Protein AF-A0A7Y5XWH4-F1 (afdb_monomer)

Foldseek 3Di:
DFAALAAQPLLVQLCCCPVVVDALPCVPPVPVLCVLLVAQEYEHADDDDPVCPQVNRLVSSVSSLVSVVRNCVSCVQAEDEPFFLVRCVCSVVVRHRYYAYEYAAPSSCQQHLCVVVVVNVSRHAEYENHAQADGQAAGFLLDAEAGDPSVLVNLVVCLVSLHEYACQRHHPHNLVVCLVRRPAHYEHSEAFECVLPNFSRHDYLVSLLSCLVSVYAYAYEQFCLRQPLVARELLSSVVRQVVSCVSRNLLRYEHHHHQCQVVCVSPPDDDDPSPRDDPPRDPNDHHVLRRGSSSNVVNVVSCVVVPDDPVSCCSHRHVSVSVSCSVRRHHD

Nearest PDB structures (foldseek):
  3neh-assembly2_B  TM=8.987E-01  e=2.480E-26  Listeria monocytogenes serotype 4b str. F2365
  3lu2-assembly1_A  TM=8.973E-01  e=3.741E-26  Listeria monocytogenes
  3ly0-assembly1_A  TM=8.629E-01  e=2.284E-24  Cereibacter sphaeroides 2.4.1
  1itq-assembly1_B  TM=8.638E-01  e=7.935E-25  Homo sapiens
  2i5g-assembly1_B  TM=8.597E-01  e=4.062E-23  Pseudomonas aeruginosa

Radius of gyration: 18.08 Å; Cα contacts (8 Å, |Δi|>4): 704; chains: 1; bounding box: 44×46×48 Å

Sequence (332 aa):
MIADAHVDILLELAHREHRLGERDVFARTWLPLLDAGEVALQVCPVFVDLELQPEGSLRESLRQVTALQHALRESPERLVAIHSRGDLDAVESGERIGLLLALEGVEPFGYEVATADLFWELGLRMAGLTWNRRNPFADGAAEGGGLSRLGRSLLGRFAELGVILDLAHASEQLFRECLETYEGRLLVTHAGCRAVNDTPRNLSDDQLRALAARDGIFGLMIHPLAIDPGAPTIERVVDHLEHAASVIGPDRICLGGDWIKRLHELMPAPAPPDGLMPPGLAEGTTIEGLSGPEEYPALVEALQARGWDADRQHALLSGNLLRFLREALPEG

Secondary structure (DSSP, 8-state):
-EEES---HHHHHHHHHHHS---SHHHHTHHHHHHHTTEEEEEEEE---GGGTTTTHHHHHHHHHHHHHHHHHH-TTTEEE--SGGGGHHHHTTSSEEEEEEEES-GGGTT-TTHHHHHHHTTEEEEES-SSS--SSB-BTTS---B-HHHHHHHHHHHHHTPEEE-TTB-HHHHHHHHHH--S-EEEEEE-BTTTS--TTSBPHHHHHHHHHTT--EEEE-SHHHH-SSS--HHHHHHHHHHHHHHH-GGGEEEE----HHHHHHS-----TTS-SPTT--TT--BTTBSSGGGHHHHHHHHHHTT--HHHHHIIIIIHHHHHHHHHSPP-

Structure (mmCIF, N/CA/C/O backbone):
data_AF-A0A7Y5XWH4-F1
#
_entry.id   AF-A0A7Y5XWH4-F1
#
loop_
_atom_site.group_PDB
_atom_site.id
_atom_site.type_symbol
_atom_site.label_atom_id
_atom_site.label_alt_id
_atom_site.label_comp_id
_atom_site.label_asym_id
_atom_site.label_entity_id
_atom_site.label_seq_id
_atom_site.pdbx_PDB_ins_code
_atom_site.Cartn_x
_atom_site.Cartn_y
_atom_site.Cartn_z
_atom_site.occupancy
_atom_site.B_iso_or_equiv
_atom_site.auth_seq_id
_atom_site.auth_comp_id
_atom_site.auth_asym_id
_atom_site.auth_atom_id
_atom_site.pdbx_PDB_model_num
ATOM 1 N N . MET A 1 1 ? -15.527 -0.669 -10.007 1.00 94.50 1 MET A N 1
ATOM 2 C CA . MET A 1 1 ? -14.948 -0.519 -8.649 1.00 94.50 1 MET A CA 1
ATOM 3 C C . MET A 1 1 ? -13.497 -0.977 -8.637 1.00 94.50 1 MET A C 1
ATOM 5 O O . MET A 1 1 ? -13.203 -2.033 -9.189 1.00 94.50 1 MET A O 1
ATOM 9 N N . ILE A 1 2 ? -12.632 -0.197 -7.995 1.00 98.38 2 ILE A N 1
ATOM 10 C CA . ILE A 1 2 ? -11.197 -0.445 -7.818 1.00 98.38 2 ILE A CA 1
ATOM 11 C C . ILE A 1 2 ? -10.873 -0.527 -6.319 1.00 98.38 2 ILE A C 1
ATOM 13 O O . ILE A 1 2 ? -11.421 0.239 -5.524 1.00 98.38 2 ILE A O 1
ATOM 17 N N . ALA A 1 3 ? -9.990 -1.442 -5.928 1.00 98.81 3 ALA A N 1
ATOM 18 C CA . ALA A 1 3 ? -9.362 -1.478 -4.614 1.00 98.81 3 ALA A CA 1
ATOM 19 C C . ALA A 1 3 ? -7.844 -1.339 -4.786 1.00 98.81 3 ALA A C 1
ATOM 21 O O . ALA A 1 3 ? -7.206 -2.190 -5.407 1.00 98.81 3 ALA A O 1
ATOM 22 N N . ASP A 1 4 ? -7.288 -0.265 -4.238 1.00 98.75 4 ASP A N 1
ATOM 23 C CA . ASP A 1 4 ? -5.887 0.114 -4.383 1.00 98.75 4 ASP A CA 1
ATOM 24 C C . ASP A 1 4 ? -5.134 -0.124 -3.064 1.00 98.75 4 ASP A C 1
ATOM 26 O O . ASP A 1 4 ? -5.529 0.359 -1.997 1.00 98.75 4 ASP A O 1
ATOM 30 N N . ALA A 1 5 ? -4.065 -0.915 -3.135 1.00 98.81 5 ALA A N 1
ATOM 31 C CA . ALA A 1 5 ? -3.278 -1.345 -1.990 1.00 98.81 5 ALA A CA 1
ATOM 32 C C . ALA A 1 5 ? -2.241 -0.317 -1.519 1.00 98.81 5 ALA A C 1
ATOM 34 O O . ALA A 1 5 ? -1.656 -0.546 -0.459 1.00 98.81 5 ALA A O 1
ATOM 35 N N . HIS A 1 6 ? -1.995 0.779 -2.250 1.00 98.75 6 HIS A N 1
ATOM 36 C CA . HIS A 1 6 ? -0.988 1.758 -1.838 1.00 98.75 6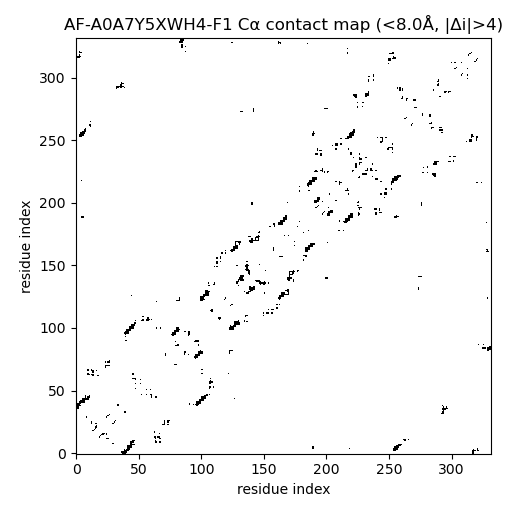 HIS A CA 1
ATOM 37 C C . HIS A 1 6 ? -1.089 3.103 -2.571 1.00 98.75 6 HIS A C 1
ATOM 39 O O . HIS A 1 6 ? -0.808 3.170 -3.766 1.00 98.75 6 HIS A O 1
ATOM 45 N N . VAL A 1 7 ? -1.403 4.186 -1.849 1.00 97.88 7 VAL A N 1
ATOM 46 C CA . VAL A 1 7 ? -1.231 5.573 -2.327 1.00 97.88 7 VAL A CA 1
ATOM 47 C C . VAL A 1 7 ? -0.959 6.510 -1.146 1.00 97.88 7 VAL A C 1
ATOM 49 O O . VAL A 1 7 ? -1.752 6.555 -0.204 1.00 97.88 7 VAL A O 1
ATOM 52 N N . ASP A 1 8 ? 0.079 7.341 -1.242 1.00 96.44 8 ASP A N 1
ATOM 53 C CA . ASP A 1 8 ? 0.512 8.330 -0.236 1.00 96.44 8 ASP A CA 1
ATOM 54 C C . ASP A 1 8 ? -0.418 9.553 -0.060 1.00 96.44 8 ASP A C 1
ATOM 56 O O . ASP A 1 8 ? 0.009 10.705 0.074 1.00 96.44 8 ASP A O 1
ATOM 60 N N . ILE A 1 9 ? -1.734 9.330 -0.019 1.00 97.25 9 ILE A N 1
ATOM 61 C CA . ILE A 1 9 ? -2.742 10.383 0.164 1.00 97.25 9 ILE A CA 1
ATOM 62 C C . ILE A 1 9 ? -2.462 11.187 1.439 1.00 97.25 9 ILE A C 1
ATOM 64 O O . ILE A 1 9 ? -2.563 12.415 1.438 1.00 97.25 9 ILE A O 1
ATOM 68 N N . LEU A 1 10 ? -2.105 10.513 2.537 1.00 98.00 10 LEU A N 1
ATOM 69 C CA . LEU A 1 10 ? -2.012 11.157 3.848 1.00 98.00 10 LEU A CA 1
ATOM 70 C C . LEU A 1 10 ? -0.896 12.194 3.916 1.00 98.00 10 LEU A C 1
ATOM 72 O O . LEU A 1 10 ? -1.071 13.210 4.593 1.00 98.00 10 LEU A O 1
ATOM 76 N N . LEU A 1 11 ? 0.203 11.979 3.192 1.00 96.38 11 LEU A N 1
ATOM 77 C CA . LEU A 1 11 ? 1.294 12.939 3.102 1.00 96.38 11 LEU A CA 1
ATOM 78 C C . LEU A 1 11 ? 0.823 14.244 2.438 1.00 96.38 11 LEU A C 1
ATOM 80 O O . LEU A 1 11 ? 1.073 15.328 2.973 1.00 96.38 11 LEU A O 1
ATOM 84 N N . GLU A 1 12 ? 0.062 14.152 1.335 1.00 96.31 12 GLU A N 1
ATOM 85 C CA . GLU A 1 12 ? -0.521 15.323 0.658 1.00 96.31 12 GLU A CA 1
ATOM 86 C C . GLU A 1 12 ? -1.483 16.062 1.597 1.00 96.31 12 GLU A C 1
ATOM 88 O O . GLU A 1 12 ? -1.382 17.283 1.761 1.00 96.31 12 GLU A O 1
ATOM 93 N N . LEU A 1 13 ? -2.409 15.332 2.233 1.00 97.56 13 LEU A N 1
ATOM 94 C CA . LEU A 1 13 ? -3.410 15.930 3.118 1.00 97.56 13 LEU A CA 1
ATOM 95 C C . LEU A 1 13 ? -2.751 16.637 4.306 1.00 97.56 13 LEU A C 1
ATOM 97 O O . LEU A 1 13 ? -3.032 17.809 4.560 1.00 97.56 13 LEU A O 1
ATOM 101 N N . ALA A 1 14 ? -1.834 15.961 5.003 1.00 97.50 14 ALA A N 1
ATOM 102 C CA . ALA A 1 14 ? -1.140 16.521 6.157 1.00 97.50 14 ALA A CA 1
ATOM 103 C C . ALA A 1 14 ? -0.346 17.777 5.786 1.00 97.50 14 ALA A C 1
ATOM 105 O O . ALA A 1 14 ? -0.348 18.755 6.543 1.00 97.50 14 ALA A O 1
ATOM 106 N N . HIS A 1 15 ? 0.294 17.791 4.613 1.00 96.31 15 HIS A N 1
ATOM 107 C CA . HIS A 1 15 ? 0.979 18.979 4.123 1.00 96.31 15 HIS A CA 1
ATOM 108 C C . HIS A 1 15 ? 0.003 20.137 3.892 1.00 96.31 15 HIS A C 1
ATOM 110 O O . HIS A 1 15 ? 0.197 21.229 4.432 1.00 96.31 15 HIS A O 1
ATOM 116 N N . ARG A 1 16 ? -1.067 19.913 3.125 1.00 97.31 16 ARG A N 1
ATOM 117 C CA . ARG A 1 16 ? -2.065 20.946 2.810 1.00 97.31 16 ARG A CA 1
ATOM 118 C C . ARG A 1 16 ? -2.728 21.510 4.064 1.00 97.31 16 ARG A C 1
ATOM 120 O O . ARG A 1 16 ? -2.810 22.727 4.228 1.00 97.31 16 ARG A O 1
ATOM 127 N N . GLU A 1 17 ? -3.132 20.653 4.992 1.00 97.00 17 GLU A N 1
ATOM 128 C CA . GLU A 1 17 ? -3.774 21.081 6.234 1.00 97.00 17 GLU A CA 1
ATOM 129 C C . GLU A 1 17 ? -2.805 21.826 7.158 1.00 97.00 17 GLU A C 1
ATOM 131 O O . GLU A 1 17 ? -3.098 22.928 7.626 1.00 97.00 17 GLU A O 1
ATOM 136 N N . HIS A 1 18 ? -1.631 21.254 7.440 1.00 93.12 18 HIS A N 1
ATOM 137 C CA . HIS A 1 18 ? -0.751 21.790 8.480 1.00 93.12 18 HIS A CA 1
ATOM 138 C C . HIS A 1 18 ? 0.241 22.840 7.996 1.00 93.12 18 HIS A C 1
ATOM 140 O O . HIS A 1 18 ? 0.667 23.675 8.798 1.00 93.12 18 HIS A O 1
ATOM 146 N N . ARG A 1 19 ? 0.657 22.798 6.728 1.00 92.69 19 ARG A N 1
ATOM 147 C CA . ARG A 1 19 ? 1.600 23.773 6.160 1.00 92.69 19 ARG A CA 1
ATOM 148 C C . ARG A 1 19 ? 0.886 24.885 5.411 1.00 92.69 19 ARG A C 1
ATOM 150 O O . ARG A 1 19 ? 1.305 26.032 5.540 1.00 92.69 19 ARG A O 1
ATOM 157 N N . LEU A 1 20 ? -0.176 24.562 4.672 1.00 96.06 20 LEU A N 1
ATOM 158 C CA . LEU A 1 20 ? -0.899 25.542 3.853 1.00 96.06 20 LEU A CA 1
ATOM 159 C C . LEU A 1 20 ? -2.167 26.079 4.533 1.00 96.06 20 LEU A C 1
ATOM 161 O O . LEU A 1 20 ? -2.690 27.112 4.118 1.00 96.06 20 LEU A O 1
ATOM 165 N N . GLY A 1 21 ? -2.631 25.440 5.613 1.00 96.19 21 GLY A N 1
ATOM 166 C CA . GLY A 1 21 ? -3.826 25.868 6.344 1.00 96.19 21 GLY A CA 1
ATOM 167 C C . GLY A 1 21 ? -5.124 25.630 5.570 1.00 96.19 21 GLY A C 1
ATOM 168 O O . GLY A 1 21 ? -6.128 26.297 5.839 1.00 96.19 21 GLY A O 1
ATOM 169 N N . GLU A 1 22 ? -5.096 24.721 4.592 1.00 97.19 22 GLU A N 1
ATOM 170 C CA . GLU A 1 22 ? -6.272 24.320 3.827 1.00 97.19 22 GLU A CA 1
ATOM 171 C C . GLU A 1 22 ? -7.259 23.543 4.716 1.00 97.19 22 GLU A C 1
ATOM 173 O O . GLU A 1 22 ? -6.921 23.052 5.794 1.00 97.19 22 GLU A O 1
ATOM 178 N N . ARG A 1 23 ? -8.519 23.483 4.282 1.00 94.94 23 ARG A N 1
ATOM 179 C CA . ARG A 1 23 ? -9.618 22.792 4.966 1.00 94.94 23 ARG A CA 1
ATOM 180 C C . ARG A 1 23 ? -10.453 22.041 3.949 1.00 94.94 23 ARG A C 1
ATOM 182 O O . ARG A 1 23 ? -10.483 22.453 2.781 1.00 94.94 23 ARG A O 1
ATOM 189 N N . ASP A 1 24 ? -11.157 21.018 4.423 1.00 95.88 24 ASP A N 1
ATOM 190 C CA . ASP A 1 24 ? -11.980 20.150 3.586 1.00 95.88 24 ASP A CA 1
ATOM 191 C C . ASP A 1 24 ? -11.120 19.527 2.476 1.00 95.88 24 ASP A C 1
ATOM 193 O O . ASP A 1 24 ? -11.500 19.492 1.301 1.00 95.88 24 ASP A O 1
ATOM 197 N N . VAL A 1 25 ? -9.876 19.178 2.832 1.00 96.94 25 VAL A N 1
ATOM 198 C CA . VAL A 1 25 ? -8.819 18.913 1.856 1.00 96.94 25 VAL A CA 1
ATOM 199 C C . VAL A 1 25 ? -9.162 17.659 1.081 1.00 96.94 25 VAL A C 1
ATOM 201 O O . VAL A 1 25 ? -9.121 17.696 -0.148 1.00 96.94 25 VAL A O 1
ATOM 204 N N . PHE A 1 26 ? -9.565 16.584 1.759 1.00 97.75 26 PHE A N 1
ATOM 205 C CA . PHE A 1 26 ? -9.882 15.326 1.092 1.00 97.75 26 PHE A CA 1
ATOM 206 C C . PHE A 1 26 ? -11.076 15.489 0.150 1.00 97.75 26 PHE A C 1
ATOM 208 O O . PHE A 1 26 ? -10.985 15.142 -1.029 1.00 97.75 26 PHE A O 1
ATOM 215 N N . ALA A 1 27 ? -12.163 16.091 0.642 1.00 97.38 27 ALA A N 1
ATOM 216 C CA . ALA A 1 27 ? -13.386 16.311 -0.128 1.00 97.38 27 ALA A CA 1
ATOM 217 C C . ALA A 1 27 ? -13.150 17.148 -1.401 1.00 97.38 27 ALA A C 1
ATOM 219 O O . ALA A 1 27 ? -13.817 16.949 -2.416 1.00 97.38 27 ALA A O 1
ATOM 220 N N . ARG A 1 28 ? -12.193 18.084 -1.366 1.00 96.12 28 ARG A N 1
ATOM 221 C CA . ARG A 1 28 ? -11.870 18.978 -2.490 1.00 96.12 28 ARG A CA 1
ATOM 222 C C . ARG A 1 28 ? -10.787 18.452 -3.427 1.00 96.12 28 ARG A C 1
ATOM 224 O O . ARG A 1 28 ? -10.671 18.973 -4.535 1.00 96.12 28 ARG A O 1
ATOM 231 N N . THR A 1 29 ? -9.968 17.502 -2.979 1.00 95.62 29 THR A N 1
ATOM 232 C CA . THR A 1 29 ? -8.810 17.005 -3.735 1.00 95.62 29 THR A CA 1
ATOM 233 C C . THR A 1 29 ? -9.002 15.564 -4.170 1.00 95.62 29 THR A C 1
ATOM 235 O O . THR A 1 29 ? -9.213 15.338 -5.353 1.00 95.62 29 THR A O 1
ATOM 238 N N . TRP A 1 30 ? -8.957 14.612 -3.242 1.00 97.56 30 TRP A N 1
ATOM 239 C CA . TRP A 1 30 ? -8.934 13.184 -3.546 1.00 97.56 30 TRP A CA 1
ATOM 240 C C . TRP A 1 30 ? -10.314 12.593 -3.811 1.00 97.56 30 TRP A C 1
ATOM 242 O O . TRP A 1 30 ? -10.434 11.783 -4.723 1.00 97.56 30 TRP A O 1
ATOM 252 N N . LEU A 1 31 ? -11.369 13.023 -3.109 1.00 98.19 31 LEU A N 1
ATOM 253 C CA . LEU A 1 31 ? -12.706 12.442 -3.302 1.00 98.19 31 LEU A CA 1
ATOM 254 C C . LEU A 1 31 ? -13.188 12.499 -4.772 1.00 98.19 31 LEU A C 1
ATOM 256 O O . LEU A 1 31 ? -13.600 11.458 -5.279 1.00 98.19 31 LEU A O 1
ATOM 260 N N . PRO A 1 32 ? -13.075 13.629 -5.505 1.00 98.19 32 PRO A N 1
ATOM 261 C CA . PRO A 1 32 ? -13.449 13.669 -6.920 1.00 98.19 32 PRO A CA 1
ATOM 262 C C . PRO A 1 32 ? -12.605 12.755 -7.821 1.00 98.19 32 PRO A C 1
ATOM 264 O O . PRO A 1 32 ? -13.111 12.275 -8.831 1.00 98.19 32 PRO A O 1
ATOM 267 N N . LEU A 1 33 ? -11.331 12.523 -7.479 1.00 98.06 33 LEU A N 1
ATOM 268 C CA . LEU A 1 33 ? -10.434 11.664 -8.262 1.00 98.06 33 LEU A CA 1
ATOM 269 C C . LEU A 1 33 ? -10.760 10.188 -8.041 1.00 98.06 33 LEU A C 1
ATOM 271 O O . LEU A 1 33 ? -10.843 9.427 -9.000 1.00 98.06 33 LEU A O 1
ATOM 275 N N . LEU A 1 34 ? -11.003 9.803 -6.784 1.00 98.38 34 LEU A N 1
ATOM 276 C CA . LEU A 1 34 ? -11.447 8.455 -6.438 1.00 98.38 34 LEU A CA 1
ATOM 277 C C . LEU A 1 34 ? -12.806 8.150 -7.084 1.00 98.38 34 LEU A C 1
ATOM 279 O O . LEU A 1 34 ? -12.974 7.070 -7.640 1.00 98.38 34 LEU A O 1
ATOM 283 N N . ASP A 1 35 ? -13.734 9.116 -7.095 1.00 98.06 35 ASP A N 1
ATOM 284 C CA . ASP A 1 35 ? -15.025 8.985 -7.784 1.00 98.06 35 ASP A CA 1
ATOM 285 C C . ASP A 1 35 ? -14.847 8.793 -9.301 1.00 98.06 35 ASP A C 1
ATOM 287 O O . ASP A 1 35 ? -15.465 7.903 -9.885 1.00 98.06 35 ASP A O 1
ATOM 291 N N . ALA A 1 36 ? -13.983 9.587 -9.945 1.00 98.25 36 ALA A N 1
ATOM 292 C CA . ALA A 1 36 ? -13.708 9.470 -11.379 1.00 98.25 36 ALA A CA 1
ATOM 293 C C . ALA A 1 36 ? -13.017 8.145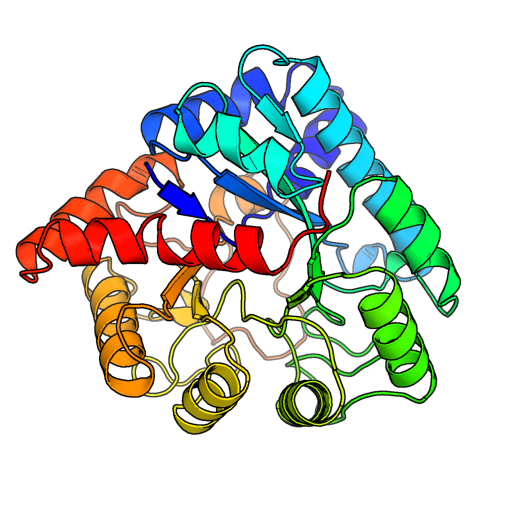 -11.755 1.00 98.25 36 ALA A C 1
ATOM 295 O O . ALA A 1 36 ? -13.280 7.599 -12.824 1.00 98.25 36 ALA A O 1
ATOM 296 N N . GLY A 1 37 ? -12.168 7.623 -10.866 1.00 98.06 37 GLY A N 1
ATOM 297 C CA . GLY A 1 37 ? -11.470 6.346 -11.022 1.00 98.06 37 GLY A CA 1
ATOM 298 C C . GLY A 1 37 ? -12.266 5.115 -10.591 1.00 98.06 37 GLY A C 1
ATOM 299 O O . GLY A 1 37 ? -11.762 3.997 -10.683 1.00 98.06 37 GLY A O 1
ATOM 300 N N . GLU A 1 38 ? -13.482 5.306 -10.070 1.00 97.94 38 GLU A N 1
ATOM 301 C CA . GLU A 1 38 ? -14.282 4.276 -9.399 1.00 97.94 38 GLU A CA 1
ATOM 302 C C . GLU A 1 38 ? -13.544 3.547 -8.256 1.00 97.94 38 GLU A C 1
ATOM 304 O O . GLU A 1 38 ? -13.767 2.352 -8.016 1.00 97.94 38 GLU A O 1
ATOM 309 N N . VAL A 1 39 ? -12.663 4.242 -7.534 1.00 98.69 39 VAL A N 1
ATOM 310 C CA . VAL A 1 39 ? -11.934 3.684 -6.389 1.00 98.69 39 VAL A CA 1
ATOM 311 C C . VAL A 1 39 ? -12.857 3.579 -5.182 1.00 98.69 39 VAL A C 1
ATOM 313 O O . VAL A 1 39 ? -13.354 4.572 -4.660 1.00 98.69 39 VAL A O 1
ATOM 316 N N . ALA A 1 40 ? -13.075 2.347 -4.729 1.00 98.56 40 ALA A N 1
ATOM 317 C CA . ALA A 1 40 ? -13.944 2.011 -3.607 1.00 98.56 40 ALA A CA 1
ATOM 318 C C . ALA A 1 40 ? -13.162 1.676 -2.330 1.00 98.56 40 ALA A C 1
ATOM 320 O O . ALA A 1 40 ? -13.703 1.799 -1.236 1.00 98.56 40 ALA A O 1
ATOM 321 N N . LEU A 1 41 ? -11.896 1.271 -2.440 1.00 98.81 41 LEU A N 1
ATOM 322 C CA . LEU A 1 41 ? -11.019 1.045 -1.295 1.00 98.81 41 LEU A CA 1
ATOM 323 C C . LEU A 1 41 ? -9.632 1.603 -1.588 1.00 98.81 41 LEU A C 1
ATOM 325 O O . LEU A 1 41 ? -9.067 1.317 -2.640 1.00 98.81 41 LEU A O 1
ATOM 329 N N . GLN A 1 42 ? -9.088 2.345 -0.632 1.00 98.75 42 GLN A N 1
ATOM 330 C CA . GLN A 1 42 ? -7.738 2.874 -0.677 1.00 98.75 42 GLN A CA 1
ATOM 331 C C . GLN A 1 42 ? -6.999 2.532 0.615 1.00 98.75 42 GLN A C 1
ATOM 333 O O . GLN A 1 42 ? -7.437 2.876 1.717 1.00 98.75 42 GLN A O 1
ATOM 338 N N . VAL A 1 43 ? -5.848 1.882 0.482 1.00 98.94 43 VAL A N 1
ATOM 339 C CA . VAL A 1 43 ? -4.865 1.804 1.563 1.00 98.94 43 VAL A CA 1
ATOM 340 C C . VAL A 1 43 ? -4.049 3.094 1.565 1.00 98.94 43 VAL A C 1
ATOM 342 O O . VAL A 1 43 ? -3.498 3.500 0.541 1.00 98.94 43 VAL A O 1
ATOM 345 N N . CYS A 1 44 ? -4.002 3.727 2.730 1.00 98.75 44 CYS A N 1
ATOM 346 C CA . CYS A 1 44 ? -3.435 5.042 2.979 1.00 98.75 44 CYS A CA 1
ATOM 347 C C . CYS A 1 44 ? -2.248 4.893 3.948 1.00 98.75 44 CYS A C 1
ATOM 349 O O . CYS A 1 44 ? -2.446 4.986 5.168 1.00 98.75 44 CYS A O 1
ATOM 351 N N . PRO A 1 45 ? -1.039 4.582 3.451 1.00 98.44 45 PRO A N 1
ATOM 352 C CA . PRO A 1 45 ? 0.164 4.543 4.266 1.00 98.44 45 PRO A CA 1
ATOM 353 C C . PRO A 1 45 ? 0.498 5.910 4.862 1.00 98.44 45 PRO A C 1
ATOM 355 O O . PRO A 1 45 ? 0.226 6.968 4.295 1.00 98.44 45 PRO A O 1
ATOM 358 N N . VAL A 1 46 ? 1.100 5.858 6.044 1.00 98.62 46 VAL A N 1
ATOM 359 C CA . VAL A 1 46 ? 1.857 6.953 6.634 1.00 98.62 46 VAL A CA 1
ATOM 360 C C . VAL A 1 46 ? 3.320 6.751 6.272 1.00 98.62 46 VAL A C 1
ATOM 362 O O . VAL A 1 46 ? 3.896 5.724 6.633 1.00 98.62 46 VAL A O 1
ATOM 365 N N . PHE A 1 47 ? 3.910 7.753 5.628 1.00 97.12 47 PHE A N 1
ATOM 366 C CA . PHE A 1 47 ? 5.318 7.782 5.235 1.00 97.12 47 PHE A CA 1
ATOM 367 C C . PHE A 1 47 ? 6.023 8.990 5.861 1.00 97.12 47 PHE A C 1
ATOM 369 O O . PHE A 1 47 ? 5.462 10.084 5.928 1.00 97.12 47 PHE A O 1
ATOM 376 N N . VAL A 1 48 ? 7.265 8.835 6.325 1.00 95.38 48 VAL A N 1
ATOM 377 C CA . VAL A 1 48 ? 8.043 9.947 6.894 1.00 95.38 48 VAL A CA 1
ATOM 378 C C . VAL A 1 48 ? 9.279 10.209 6.049 1.00 95.38 48 VAL A C 1
ATOM 380 O O . VAL A 1 48 ? 10.179 9.376 5.994 1.00 95.38 48 VAL A O 1
ATOM 383 N N . ASP A 1 49 ? 9.377 11.419 5.502 1.00 91.25 49 ASP A N 1
ATOM 384 C CA . ASP A 1 49 ? 10.563 11.862 4.771 1.00 91.25 49 ASP A CA 1
ATOM 385 C C . ASP A 1 49 ? 11.830 11.834 5.642 1.00 91.25 49 ASP A C 1
ATOM 387 O O . ASP A 1 49 ? 11.806 12.179 6.830 1.00 91.25 49 ASP A O 1
ATOM 391 N N . LEU A 1 50 ? 12.954 11.465 5.028 1.00 89.19 50 LEU A N 1
ATOM 392 C CA . LEU A 1 50 ? 14.258 11.360 5.669 1.00 89.19 50 LEU A CA 1
ATOM 393 C C . LEU A 1 50 ? 14.679 12.632 6.421 1.00 89.19 50 LEU A C 1
ATOM 395 O O . LEU A 1 50 ? 15.289 12.523 7.485 1.00 89.19 50 LEU A O 1
ATOM 399 N N . GLU A 1 51 ? 14.360 13.823 5.912 1.00 90.06 51 GLU A N 1
ATOM 400 C CA . GLU A 1 51 ? 14.735 15.093 6.550 1.00 90.06 51 GLU A CA 1
ATOM 401 C C . GLU A 1 51 ? 14.115 15.278 7.942 1.00 90.06 51 GLU A C 1
ATOM 403 O O . GLU A 1 51 ? 14.606 16.065 8.756 1.00 90.06 51 GLU A O 1
ATOM 408 N N . LEU A 1 52 ? 13.025 14.560 8.227 1.00 92.12 52 LEU A N 1
ATOM 409 C CA . LEU A 1 52 ? 12.326 14.603 9.506 1.00 92.12 52 LEU A CA 1
ATOM 410 C C . LEU A 1 52 ? 12.764 13.489 10.458 1.00 92.12 52 LEU A C 1
ATOM 412 O O . LEU A 1 52 ? 12.375 13.519 11.625 1.00 92.12 52 LEU A O 1
ATOM 416 N N . GLN A 1 53 ? 13.551 12.517 10.006 1.00 92.31 53 GLN A N 1
ATOM 417 C CA . GLN A 1 53 ? 13.933 11.368 10.818 1.00 92.31 53 GLN A CA 1
ATOM 418 C C . GLN A 1 53 ? 15.226 11.613 11.625 1.00 92.31 53 GLN A C 1
ATOM 420 O O . GLN A 1 53 ? 16.133 12.289 11.138 1.00 92.31 53 GLN A O 1
ATOM 425 N N . PRO A 1 54 ? 15.379 10.980 12.810 1.00 91.69 54 PRO A N 1
ATOM 426 C CA . PRO A 1 54 ? 14.352 10.222 13.535 1.00 91.69 54 PRO A CA 1
ATOM 427 C C . PRO A 1 54 ? 13.430 11.092 14.411 1.00 91.69 54 PRO A C 1
ATOM 429 O O . PRO A 1 54 ? 12.317 10.679 14.727 1.00 91.69 54 PRO A O 1
ATOM 432 N N . GLU A 1 55 ? 13.855 12.284 14.841 1.00 93.94 55 GLU A N 1
ATOM 433 C CA . GLU A 1 55 ? 13.171 13.033 15.908 1.00 93.94 55 GLU A CA 1
ATOM 434 C C . GLU A 1 55 ? 11.769 13.530 15.519 1.00 93.94 55 GLU A C 1
ATOM 436 O O . GLU A 1 55 ? 10.902 13.717 16.377 1.00 93.94 55 GLU A O 1
ATOM 441 N N . GLY A 1 56 ? 11.531 13.773 14.233 1.00 96.19 56 GLY A N 1
ATOM 442 C CA . GLY A 1 56 ? 10.256 14.230 13.695 1.00 96.19 56 GLY A CA 1
ATOM 443 C C . GLY A 1 56 ? 9.278 13.112 13.340 1.00 96.19 56 GLY A C 1
ATOM 444 O O . GLY A 1 56 ? 8.101 13.427 13.151 1.00 96.19 56 GLY A O 1
ATOM 445 N N . SER A 1 57 ? 9.708 11.844 13.297 1.00 97.06 57 SER A N 1
ATOM 446 C CA . SER A 1 57 ? 8.922 10.747 12.714 1.00 97.06 57 SER A CA 1
ATOM 447 C C . SER A 1 57 ? 7.573 10.539 13.387 1.00 97.06 57 SER A C 1
ATOM 449 O O . SER A 1 57 ? 6.544 10.490 12.712 1.00 97.06 57 SER A O 1
ATOM 451 N N . LEU A 1 58 ? 7.544 10.503 14.724 1.00 97.62 58 LEU A N 1
ATOM 452 C CA . LEU A 1 58 ? 6.290 10.352 15.463 1.00 97.62 58 LEU A CA 1
ATOM 453 C C . LEU A 1 58 ? 5.346 11.534 15.215 1.00 97.62 58 LEU A C 1
ATOM 455 O O . LEU A 1 58 ? 4.161 11.345 14.954 1.00 97.62 58 LEU A O 1
ATOM 459 N N . ARG A 1 59 ? 5.868 12.766 15.267 1.00 97.38 59 ARG A N 1
ATOM 460 C CA . ARG A 1 59 ? 5.055 13.973 15.072 1.00 97.38 59 ARG A CA 1
ATOM 461 C C . ARG A 1 59 ? 4.469 14.032 13.665 1.00 97.38 59 ARG A C 1
ATOM 463 O O . ARG A 1 59 ? 3.304 14.388 13.529 1.00 97.38 59 ARG A O 1
ATOM 470 N N . GLU A 1 60 ? 5.263 13.726 12.644 1.00 97.50 60 GLU A N 1
ATOM 471 C CA . GLU A 1 60 ? 4.794 13.759 11.257 1.00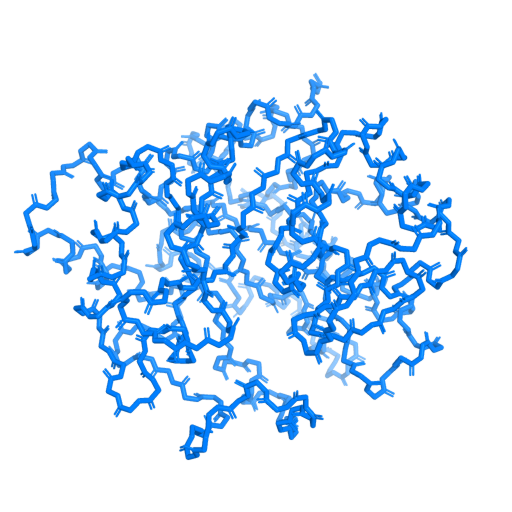 97.50 60 GLU A CA 1
ATOM 472 C C . GLU A 1 60 ? 3.786 12.647 10.966 1.00 97.50 60 GLU A C 1
ATOM 474 O O . GLU A 1 60 ? 2.788 12.865 10.287 1.00 97.50 60 GLU A O 1
ATOM 479 N N . SER A 1 61 ? 3.966 11.487 11.584 1.00 98.38 61 SER A N 1
ATOM 480 C CA . SER A 1 61 ? 3.009 10.389 11.451 1.00 98.38 61 SER A CA 1
ATOM 481 C C . SER A 1 61 ? 1.672 10.699 12.101 1.00 98.38 61 SER A C 1
ATOM 483 O O . SER A 1 61 ? 0.622 10.489 11.503 1.00 98.38 61 SER A O 1
ATOM 485 N N . LEU A 1 62 ? 1.684 11.281 13.303 1.00 98.50 62 LEU A N 1
ATOM 486 C CA . LEU A 1 62 ? 0.451 11.696 13.974 1.00 98.50 62 LEU A CA 1
ATOM 487 C C . LEU A 1 62 ? -0.297 12.789 13.201 1.00 98.50 62 LEU A C 1
ATOM 489 O O . LEU A 1 62 ? -1.522 12.856 13.282 1.00 98.50 62 LEU A O 1
ATOM 493 N N . ARG A 1 63 ? 0.406 13.624 12.431 1.00 98.25 63 ARG A N 1
ATOM 494 C CA . ARG A 1 63 ? -0.212 14.595 11.518 1.00 98.25 63 ARG A CA 1
ATOM 495 C C . ARG A 1 63 ? -0.959 13.916 10.376 1.00 98.25 63 ARG A C 1
ATOM 497 O O . ARG A 1 63 ? -2.105 14.259 10.122 1.00 98.25 63 ARG A O 1
ATOM 504 N N . GLN A 1 64 ? -0.352 12.915 9.751 1.00 98.69 64 GLN A N 1
ATOM 505 C CA . GLN A 1 64 ? -0.986 12.121 8.695 1.00 98.69 64 GLN A CA 1
ATOM 506 C C . GLN A 1 64 ? -2.185 11.320 9.206 1.00 98.69 64 GLN A C 1
ATOM 508 O O . GLN A 1 64 ? -3.254 11.353 8.599 1.00 98.69 64 GLN A O 1
ATOM 513 N N . VAL A 1 65 ? -2.063 10.697 10.382 1.00 98.75 65 VAL A N 1
ATOM 514 C CA . VAL A 1 65 ? -3.203 10.059 11.059 1.00 98.75 65 VAL A CA 1
ATOM 515 C C . VAL A 1 65 ? -4.299 11.086 11.353 1.00 98.75 65 VAL A C 1
ATOM 517 O O . VAL A 1 65 ? -5.474 10.814 11.128 1.00 98.75 65 VAL A O 1
ATOM 520 N N . THR A 1 66 ? -3.942 12.290 11.809 1.00 98.56 66 THR A N 1
ATOM 521 C CA . THR A 1 66 ? -4.917 13.367 12.049 1.00 98.56 66 THR A CA 1
ATOM 522 C C . THR A 1 66 ? -5.635 13.775 10.760 1.00 98.56 66 THR A C 1
ATOM 524 O O . THR A 1 66 ? -6.855 13.921 10.787 1.00 98.56 66 THR A O 1
ATOM 527 N N . ALA A 1 67 ? -4.917 13.892 9.642 1.00 98.56 67 ALA A N 1
ATOM 528 C CA . ALA A 1 67 ? -5.491 14.210 8.337 1.00 98.56 67 ALA A CA 1
ATOM 529 C C . ALA A 1 67 ? -6.461 13.117 7.845 1.00 98.56 67 ALA A C 1
ATOM 531 O O . ALA A 1 67 ? -7.542 13.429 7.349 1.00 98.56 67 ALA A O 1
ATOM 532 N N . LEU A 1 68 ? -6.161 11.832 8.080 1.00 98.69 68 LEU A N 1
ATOM 533 C CA . LEU A 1 68 ? -7.118 10.744 7.826 1.00 98.69 68 LEU A CA 1
ATOM 534 C C . LEU A 1 68 ? -8.401 10.912 8.659 1.00 98.69 68 LEU A C 1
ATOM 536 O O . LEU A 1 68 ? -9.512 10.794 8.144 1.00 98.69 68 LEU A O 1
ATOM 540 N N . GLN A 1 69 ? -8.262 11.230 9.949 1.00 98.50 69 GLN A N 1
ATOM 541 C CA . GLN A 1 69 ? -9.407 11.482 10.833 1.00 98.50 69 GLN A CA 1
ATOM 542 C C . GLN A 1 69 ? -10.184 12.752 10.451 1.00 98.50 69 GLN A C 1
ATOM 544 O O . GLN A 1 69 ? -11.367 12.877 10.775 1.00 98.50 69 GLN A O 1
ATOM 549 N N . HIS A 1 70 ? -9.542 13.724 9.801 1.00 98.38 70 HIS A N 1
ATOM 550 C CA . HIS A 1 70 ? -10.212 14.883 9.215 1.00 98.38 70 HIS A CA 1
ATOM 551 C C . HIS A 1 70 ? -11.011 14.469 7.988 1.00 98.38 70 HIS A C 1
ATOM 553 O O . HIS A 1 70 ? -12.222 14.662 8.007 1.00 98.38 70 HIS A O 1
ATOM 559 N N . ALA A 1 71 ? -10.397 13.782 7.022 1.00 98.38 71 ALA A N 1
ATOM 560 C CA . ALA A 1 71 ? -11.075 13.263 5.834 1.00 98.38 71 ALA A CA 1
ATOM 561 C C . ALA A 1 71 ? -12.364 12.494 6.186 1.00 98.38 71 ALA A C 1
ATOM 563 O O . ALA A 1 71 ? -13.442 12.804 5.681 1.00 98.38 71 ALA A O 1
ATOM 564 N N . LEU A 1 72 ? -12.287 11.557 7.139 1.00 98.50 72 LEU A N 1
ATOM 565 C CA . LEU A 1 72 ? -13.439 10.772 7.604 1.00 98.50 72 LEU A CA 1
ATOM 566 C C . LEU A 1 72 ? -14.566 11.632 8.206 1.00 98.50 72 LEU A C 1
ATOM 568 O O . LEU A 1 72 ? -15.740 11.292 8.074 1.00 98.50 72 LEU A O 1
ATOM 572 N N . ARG A 1 73 ? -14.231 12.746 8.871 1.00 98.06 73 ARG A N 1
ATOM 573 C CA . ARG A 1 73 ? -15.209 13.689 9.445 1.00 98.06 73 ARG A CA 1
ATOM 574 C C . ARG A 1 73 ? -15.741 14.697 8.431 1.00 98.06 73 ARG A C 1
ATOM 576 O O . ARG A 1 73 ? -16.844 15.202 8.627 1.00 98.06 73 ARG A O 1
ATOM 583 N N . GLU A 1 74 ? -14.964 15.006 7.400 1.00 96.31 74 GLU A N 1
ATOM 584 C CA . GLU A 1 74 ? -15.337 15.901 6.303 1.00 96.31 74 GLU A CA 1
ATOM 585 C C . GLU A 1 74 ? -16.395 15.268 5.393 1.00 96.31 74 GLU A C 1
ATOM 587 O O . GLU A 1 74 ? -17.227 15.982 4.838 1.00 96.31 74 GLU A O 1
ATOM 592 N N . SER A 1 75 ? -16.378 13.941 5.225 1.00 96.88 75 SER A N 1
ATOM 593 C CA . SER A 1 75 ? -17.302 13.228 4.328 1.00 96.88 75 SER A CA 1
ATOM 594 C C . SER A 1 75 ? -17.817 11.900 4.917 1.00 96.88 75 SER A C 1
ATOM 596 O O . SER A 1 75 ? -17.635 10.843 4.305 1.00 96.88 75 SER A O 1
ATOM 598 N N . PRO A 1 76 ? -18.464 11.906 6.101 1.00 97.31 76 PRO A N 1
ATOM 599 C CA . PRO A 1 76 ? -18.872 10.690 6.819 1.00 97.31 76 PRO A CA 1
ATOM 600 C C . PRO A 1 76 ? -19.926 9.851 6.079 1.00 97.31 76 PRO A C 1
ATOM 602 O O . PRO A 1 76 ? -20.044 8.647 6.303 1.00 97.31 76 PRO A O 1
ATOM 605 N N . GLU A 1 77 ? -20.704 10.471 5.193 1.00 97.56 77 GLU A N 1
ATOM 606 C CA . GLU A 1 77 ? -21.670 9.807 4.318 1.00 97.56 77 GLU A CA 1
ATOM 607 C C . GLU A 1 77 ? -21.028 9.154 3.089 1.00 97.56 77 GLU A C 1
ATOM 609 O O . GLU A 1 77 ? -21.660 8.316 2.454 1.00 97.56 77 GLU A O 1
ATOM 614 N N . ARG A 1 78 ? -19.787 9.530 2.751 1.00 98.06 78 ARG A N 1
ATOM 615 C CA . ARG A 1 78 ? -19.038 8.998 1.601 1.00 98.06 78 ARG A CA 1
ATOM 616 C C . ARG A 1 78 ? -17.912 8.056 2.005 1.00 98.06 78 ARG A C 1
ATOM 618 O O . ARG A 1 78 ? -17.517 7.241 1.180 1.00 98.06 78 ARG A O 1
ATOM 625 N N . LEU A 1 79 ? -17.391 8.170 3.226 1.00 98.69 79 LEU A N 1
ATOM 626 C CA . LEU A 1 79 ? -16.183 7.478 3.674 1.00 98.69 79 LEU A CA 1
ATOM 627 C C . LEU A 1 79 ? -16.435 6.571 4.877 1.00 98.69 79 LEU A C 1
ATOM 629 O O . LEU A 1 79 ? -17.266 6.849 5.744 1.00 98.69 79 LEU A O 1
ATOM 633 N N . VAL A 1 80 ? -15.664 5.492 4.952 1.00 98.69 80 VAL A N 1
ATOM 634 C CA . VAL A 1 80 ? -15.607 4.596 6.107 1.00 98.69 80 VAL A CA 1
ATOM 635 C C . VAL A 1 80 ? -14.155 4.241 6.415 1.00 98.69 80 VAL A C 1
ATOM 637 O O . VAL A 1 80 ? -13.359 3.997 5.510 1.00 98.69 80 VAL A O 1
ATOM 640 N N . ALA A 1 81 ? -13.794 4.234 7.696 1.00 98.62 81 ALA A N 1
ATOM 641 C CA . ALA A 1 81 ? -12.496 3.732 8.130 1.00 98.62 81 ALA A CA 1
ATOM 642 C C . ALA A 1 81 ? -12.541 2.203 8.178 1.00 98.62 81 ALA A C 1
ATOM 644 O O . ALA A 1 81 ? -13.476 1.642 8.747 1.00 98.62 81 ALA A O 1
ATOM 645 N N . ILE A 1 82 ? -11.544 1.532 7.607 1.00 98.75 82 ILE A N 1
ATOM 646 C CA . ILE A 1 82 ? -11.483 0.069 7.605 1.00 98.75 82 ILE A CA 1
ATOM 647 C C . ILE A 1 82 ? -10.674 -0.411 8.808 1.00 98.75 82 ILE A C 1
ATOM 649 O O . ILE A 1 82 ? -9.443 -0.425 8.784 1.00 98.75 82 ILE A O 1
ATOM 653 N N . HIS A 1 83 ? -11.374 -0.815 9.867 1.00 98.25 83 HIS A N 1
ATOM 654 C CA . HIS A 1 83 ? -10.779 -1.336 11.099 1.00 98.25 83 HIS A CA 1
ATOM 655 C C . HIS A 1 83 ? -11.079 -2.823 11.318 1.00 98.25 83 HIS A C 1
ATOM 657 O O . HIS A 1 83 ? -10.396 -3.487 12.099 1.00 98.25 83 HIS A O 1
ATOM 663 N N . SER A 1 84 ? -12.103 -3.352 10.670 1.00 97.88 84 SER A N 1
ATOM 664 C CA . SER A 1 84 ? -12.611 -4.701 10.876 1.00 97.88 84 SER A CA 1
ATOM 665 C C . SER A 1 84 ? -13.187 -5.264 9.583 1.00 97.88 84 SER A C 1
ATOM 667 O O . SER A 1 84 ? -13.397 -4.550 8.601 1.00 97.88 84 SER A O 1
ATOM 669 N N . ARG A 1 85 ? -13.491 -6.564 9.596 1.00 96.75 85 ARG A N 1
ATOM 670 C CA . ARG A 1 85 ? -14.161 -7.234 8.472 1.00 96.75 85 ARG A CA 1
ATOM 671 C C . ARG A 1 85 ? -15.517 -6.614 8.129 1.00 96.75 85 ARG A C 1
ATOM 673 O O . ARG A 1 85 ? -15.866 -6.580 6.957 1.00 96.75 85 ARG A O 1
ATOM 680 N N . GLY A 1 86 ? -16.267 -6.141 9.128 1.00 97.44 86 GLY A N 1
ATOM 681 C CA . GLY A 1 86 ? -17.599 -5.560 8.923 1.00 97.44 86 GLY A CA 1
ATOM 682 C C . GLY A 1 86 ? -17.563 -4.215 8.197 1.00 97.44 86 GLY A C 1
ATOM 683 O O . GLY A 1 86 ? -18.494 -3.880 7.472 1.00 97.44 86 GLY A O 1
ATOM 684 N N . ASP A 1 87 ? -16.463 -3.464 8.313 1.00 98.12 87 ASP A N 1
ATOM 685 C CA . ASP A 1 87 ? -16.324 -2.173 7.628 1.00 98.12 87 ASP A CA 1
ATOM 686 C C . ASP A 1 87 ? -16.241 -2.332 6.099 1.00 98.12 87 ASP A C 1
ATOM 688 O O . ASP A 1 87 ? -16.625 -1.426 5.357 1.00 98.12 87 ASP A O 1
ATOM 692 N N . LEU A 1 88 ? -15.797 -3.503 5.621 1.00 98.31 88 LEU A N 1
ATOM 693 C CA . LEU A 1 88 ? -15.742 -3.830 4.194 1.00 98.31 88 LEU A CA 1
ATOM 694 C C . LEU A 1 88 ? -17.133 -3.977 3.566 1.00 98.31 88 LEU A C 1
ATOM 696 O O . LEU A 1 88 ? -17.263 -3.816 2.355 1.00 98.31 88 LEU A O 1
ATOM 700 N N . ASP A 1 89 ? -18.179 -4.232 4.355 1.00 97.75 89 ASP A N 1
ATOM 701 C CA . ASP A 1 89 ? -19.532 -4.420 3.824 1.00 97.75 89 ASP A CA 1
ATOM 702 C C . ASP A 1 89 ? -20.049 -3.137 3.146 1.00 97.75 89 ASP A C 1
ATOM 704 O O . ASP A 1 89 ? -20.703 -3.207 2.107 1.00 97.75 89 ASP A O 1
ATOM 708 N N . ALA A 1 90 ? -19.692 -1.959 3.678 1.00 97.06 90 ALA A N 1
ATOM 709 C CA . ALA A 1 90 ? -20.041 -0.665 3.082 1.00 97.06 90 ALA A CA 1
ATOM 710 C C . ALA A 1 90 ? -19.266 -0.367 1.783 1.00 97.06 90 ALA A C 1
ATOM 712 O O . ALA A 1 90 ? -19.734 0.406 0.946 1.00 97.06 90 ALA A O 1
ATOM 713 N N . VAL A 1 91 ? -18.089 -0.976 1.622 1.00 98.12 91 VAL A N 1
ATOM 714 C CA . VAL A 1 91 ? -17.268 -0.878 0.408 1.00 98.12 91 VAL A CA 1
ATOM 715 C C . VAL A 1 91 ? -17.824 -1.792 -0.676 1.00 98.12 91 VAL A C 1
ATOM 717 O O . VAL A 1 91 ? -18.029 -1.367 -1.810 1.00 98.12 91 VAL A O 1
ATOM 720 N N . GLU A 1 92 ? -18.099 -3.048 -0.327 1.00 97.25 92 GLU A N 1
ATOM 721 C CA . GLU A 1 92 ? -18.612 -4.059 -1.255 1.00 97.25 92 GLU A CA 1
ATOM 722 C C . GLU A 1 92 ? -20.037 -3.753 -1.735 1.00 97.25 92 GLU A C 1
ATOM 724 O O . GLU A 1 92 ? -20.382 -4.076 -2.871 1.00 97.25 92 GLU A O 1
ATOM 729 N N . SER A 1 93 ? -20.858 -3.094 -0.910 1.00 97.00 93 SER A N 1
ATOM 730 C CA . SER A 1 93 ? -22.183 -2.608 -1.316 1.00 97.00 93 SER A CA 1
ATOM 731 C C . SER A 1 93 ? -22.132 -1.367 -2.217 1.00 97.00 93 SER A C 1
ATOM 733 O O . SER A 1 93 ? -23.144 -1.016 -2.827 1.00 97.00 93 SER A O 1
ATOM 735 N N . GLY A 1 94 ? -20.973 -0.704 -2.313 1.00 95.44 94 GLY A N 1
ATOM 736 C CA . GLY A 1 94 ? -20.801 0.559 -3.031 1.00 95.44 94 GLY A CA 1
ATOM 737 C C . GLY A 1 94 ? -21.390 1.774 -2.308 1.00 95.44 94 GLY A C 1
ATOM 738 O O . GLY A 1 94 ? -21.574 2.819 -2.930 1.00 95.44 94 GLY A O 1
ATOM 739 N N . GLU A 1 95 ? -21.708 1.660 -1.016 1.00 96.19 95 GLU A N 1
ATOM 740 C CA . GLU A 1 95 ? -22.253 2.768 -0.226 1.00 96.19 95 GLU A CA 1
ATOM 741 C C . GLU A 1 95 ? -21.192 3.822 0.102 1.00 96.19 95 GLU A C 1
ATOM 743 O O . GLU A 1 95 ? -21.476 5.021 0.046 1.00 96.19 95 GLU A O 1
ATOM 748 N N . ARG A 1 96 ? -19.982 3.388 0.477 1.00 98.31 96 ARG A N 1
ATOM 749 C CA . ARG A 1 96 ? -18.899 4.269 0.937 1.00 98.31 96 ARG A CA 1
ATOM 750 C C . ARG A 1 96 ? -17.534 3.787 0.464 1.00 98.31 96 ARG A C 1
ATOM 752 O O . ARG A 1 96 ? -17.298 2.592 0.334 1.00 98.31 96 ARG A O 1
ATOM 759 N N . ILE A 1 97 ? -16.619 4.732 0.271 1.00 98.81 97 ILE A N 1
ATOM 760 C CA . ILE A 1 97 ? -15.212 4.454 -0.015 1.00 98.81 97 ILE A CA 1
ATOM 761 C C . ILE A 1 97 ? -14.503 4.112 1.301 1.00 98.81 97 ILE A C 1
ATOM 763 O O . ILE A 1 97 ? -14.593 4.853 2.284 1.00 98.81 97 ILE A O 1
ATOM 767 N N . GLY A 1 98 ? -13.800 2.985 1.320 1.00 98.81 98 GLY A N 1
ATOM 768 C CA . GLY A 1 98 ? -13.028 2.514 2.462 1.00 98.81 98 GLY A CA 1
ATOM 769 C C . GLY A 1 98 ? -11.621 3.094 2.478 1.00 98.81 98 GLY A C 1
ATOM 770 O O . GLY A 1 98 ? -10.895 2.958 1.497 1.00 98.81 98 GLY A O 1
ATOM 771 N N . LEU A 1 99 ? -11.217 3.686 3.601 1.00 98.88 99 LEU A N 1
ATOM 772 C CA . LEU A 1 99 ? -9.843 4.127 3.840 1.00 98.88 99 LEU A CA 1
ATOM 773 C C . LEU A 1 99 ? -9.205 3.244 4.917 1.00 98.88 99 LEU A C 1
ATOM 775 O O . LEU A 1 99 ? -9.706 3.176 6.043 1.00 98.88 99 LEU A O 1
ATOM 779 N N . LEU A 1 100 ? -8.107 2.566 4.583 1.00 98.88 100 LEU A N 1
ATOM 780 C CA . LEU A 1 100 ? -7.361 1.710 5.509 1.00 98.88 100 LEU A CA 1
ATOM 781 C C . LEU A 1 100 ? -6.041 2.379 5.890 1.00 98.88 100 LEU A C 1
ATOM 783 O O . LEU A 1 100 ? -5.219 2.657 5.022 1.00 98.88 100 LEU A O 1
ATOM 787 N N . LEU A 1 101 ? -5.819 2.611 7.186 1.00 98.94 101 LEU A N 1
ATOM 788 C CA . LEU A 1 101 ? -4.565 3.180 7.680 1.00 98.94 101 LEU A CA 1
ATOM 789 C C . LEU A 1 101 ? -3.445 2.133 7.645 1.00 98.94 101 LEU A C 1
ATOM 791 O O . LEU A 1 101 ? -3.558 1.068 8.271 1.00 98.94 101 LEU A O 1
ATOM 795 N N . ALA A 1 102 ? -2.350 2.476 6.967 1.00 98.88 102 ALA A N 1
ATOM 796 C CA . ALA A 1 102 ? -1.129 1.683 6.928 1.00 98.88 102 ALA A CA 1
ATOM 797 C C . ALA A 1 102 ? 0.101 2.483 7.397 1.00 98.88 102 ALA A C 1
ATOM 799 O O . ALA A 1 102 ? 0.037 3.700 7.561 1.00 98.88 102 ALA A O 1
ATOM 800 N N . LEU A 1 103 ? 1.227 1.803 7.611 1.00 98.88 103 LEU A N 1
ATOM 801 C CA . LEU A 1 103 ? 2.548 2.416 7.785 1.00 98.88 103 LEU A CA 1
ATOM 802 C C . LEU A 1 103 ? 3.475 1.948 6.668 1.00 98.88 103 LEU A C 1
ATOM 804 O O . LEU A 1 103 ? 3.593 0.744 6.446 1.00 98.88 103 LEU A O 1
ATOM 808 N N . GLU A 1 104 ? 4.160 2.881 6.022 1.00 98.56 104 GLU A N 1
ATOM 809 C CA . GLU A 1 104 ? 5.273 2.590 5.127 1.00 98.56 104 GLU A CA 1
ATOM 810 C C . GLU A 1 104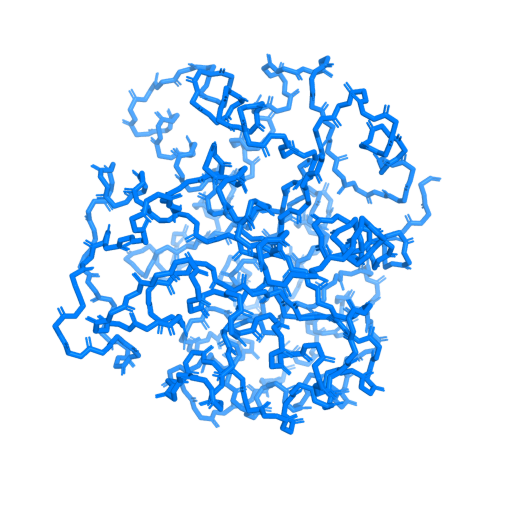 ? 6.583 2.920 5.846 1.00 98.56 104 GLU A C 1
ATOM 812 O O . GLU A 1 104 ? 7.101 4.035 5.794 1.00 98.56 104 GLU A O 1
ATOM 817 N N . GLY A 1 105 ? 7.086 1.929 6.582 1.00 98.31 105 GLY A N 1
ATOM 818 C CA . GLY A 1 105 ? 8.171 2.121 7.533 1.00 98.31 105 GLY A CA 1
ATOM 819 C C . GLY A 1 105 ? 7.668 2.425 8.946 1.00 98.31 105 GLY A C 1
ATOM 820 O O . GLY A 1 105 ? 6.656 3.092 9.173 1.00 98.31 105 GLY A O 1
ATOM 821 N N . VAL A 1 106 ? 8.374 1.874 9.938 1.00 98.44 106 VAL A N 1
ATOM 822 C CA . VAL A 1 106 ? 8.029 2.013 11.366 1.00 98.44 106 VAL A CA 1
ATOM 823 C C . VAL A 1 106 ? 8.953 2.976 12.113 1.00 98.44 106 VAL A C 1
ATOM 825 O O . VAL A 1 106 ? 9.088 2.915 13.335 1.00 98.44 106 VAL A O 1
ATOM 828 N N . GLU A 1 107 ? 9.569 3.919 11.406 1.00 97.81 107 GLU A N 1
ATOM 829 C CA . GLU A 1 107 ? 10.346 5.018 11.985 1.00 97.81 107 GLU A CA 1
ATOM 830 C C . GLU A 1 107 ? 9.619 5.768 13.118 1.00 97.81 107 GLU A C 1
ATOM 832 O O . GLU A 1 107 ? 10.291 6.163 14.076 1.00 97.81 107 GLU A O 1
ATOM 837 N N . PRO A 1 108 ? 8.277 5.934 13.105 1.00 97.88 108 PRO A N 1
ATOM 838 C CA . PRO A 1 108 ? 7.548 6.572 14.204 1.00 97.88 108 PRO A CA 1
ATOM 839 C C . PRO A 1 108 ? 7.676 5.841 15.542 1.00 97.88 108 PRO A C 1
ATOM 841 O O . PRO A 1 108 ? 7.420 6.441 16.584 1.00 97.88 108 PRO A O 1
ATOM 844 N N . PHE A 1 109 ? 8.070 4.563 15.533 1.00 98.12 109 PHE A N 1
ATOM 845 C CA . PHE A 1 109 ? 8.217 3.755 16.743 1.00 98.12 109 PHE A CA 1
ATOM 846 C C . PHE A 1 109 ? 9.578 3.962 17.414 1.00 98.12 109 PHE A C 1
ATOM 848 O O . PHE A 1 109 ? 9.747 3.595 18.577 1.00 98.12 109 PHE A O 1
ATOM 855 N N . GLY A 1 110 ? 10.559 4.547 16.715 1.00 96.00 110 GLY A N 1
ATOM 856 C CA . GLY A 1 110 ? 11.913 4.736 17.231 1.00 96.00 110 GLY A CA 1
ATOM 857 C C . GLY A 1 110 ? 12.535 3.409 17.676 1.00 96.00 110 GLY A C 1
ATOM 858 O O . GLY A 1 110 ? 12.927 2.597 16.847 1.00 96.00 110 GLY A O 1
ATOM 859 N N . TYR A 1 111 ? 12.620 3.188 18.989 1.00 97.19 111 TYR A N 1
ATOM 860 C CA . TYR A 1 111 ? 13.124 1.947 19.595 1.00 97.19 111 TYR A CA 1
ATOM 861 C C . TYR A 1 111 ? 12.071 1.229 20.465 1.00 97.19 111 TYR A C 1
ATOM 863 O O . TYR A 1 111 ? 12.408 0.308 21.207 1.00 97.19 111 TYR A O 1
ATOM 871 N N . GLU A 1 112 ? 10.802 1.633 20.381 1.00 97.38 112 GLU A N 1
ATOM 872 C CA . GLU A 1 112 ? 9.733 1.231 21.298 1.00 97.38 112 GLU A CA 1
ATOM 873 C C . GLU A 1 112 ? 8.660 0.397 20.588 1.00 97.38 112 GLU A C 1
ATOM 875 O O . GLU A 1 112 ? 7.789 0.932 19.900 1.00 97.38 112 GLU A O 1
ATOM 880 N N . VAL A 1 113 ? 8.674 -0.924 20.810 1.00 98.31 113 VAL A N 1
ATOM 881 C CA . VAL A 1 113 ? 7.678 -1.865 20.248 1.00 98.31 113 VAL A CA 1
ATOM 882 C C . VAL A 1 113 ? 6.252 -1.506 20.673 1.00 98.31 113 VAL A C 1
ATOM 884 O O . VAL A 1 113 ? 5.334 -1.621 19.869 1.00 98.31 113 VAL A O 1
ATOM 887 N N . ALA A 1 114 ? 6.072 -1.016 21.904 1.00 97.69 114 ALA A N 1
ATOM 888 C CA . ALA A 1 114 ? 4.763 -0.649 22.451 1.00 97.69 114 ALA A CA 1
ATOM 889 C C . ALA A 1 114 ? 4.082 0.514 21.702 1.00 97.69 114 ALA A C 1
ATOM 891 O O . ALA A 1 114 ? 2.899 0.773 21.898 1.00 97.69 114 ALA A O 1
ATOM 892 N N . THR A 1 115 ? 4.800 1.224 20.825 1.00 98.25 115 THR A N 1
ATOM 893 C CA . THR A 1 115 ? 4.189 2.235 19.950 1.00 98.25 115 THR A CA 1
ATOM 894 C C . THR A 1 115 ? 3.232 1.595 18.935 1.00 98.25 115 THR A C 1
ATOM 896 O O . THR A 1 115 ? 2.269 2.240 18.522 1.00 98.25 115 THR A O 1
ATOM 899 N N . ALA A 1 116 ? 3.434 0.316 18.587 1.00 98.62 116 ALA A N 1
ATOM 900 C CA . ALA A 1 116 ? 2.529 -0.443 17.725 1.00 98.62 116 ALA A CA 1
ATOM 901 C C . ALA A 1 116 ? 1.100 -0.492 18.285 1.00 98.62 116 ALA A C 1
ATOM 903 O O . ALA A 1 116 ? 0.144 -0.315 17.535 1.00 98.62 116 ALA A O 1
ATOM 904 N N . ASP A 1 117 ? 0.960 -0.660 19.602 1.00 98.62 117 ASP A N 1
ATOM 905 C CA . ASP A 1 117 ? -0.324 -0.653 20.303 1.00 98.62 117 ASP A CA 1
ATOM 906 C C . ASP A 1 117 ? -1.081 0.654 20.101 1.00 98.62 117 ASP A C 1
ATOM 908 O O . ASP A 1 117 ? -2.255 0.659 19.741 1.00 98.62 117 ASP A O 1
ATOM 912 N N . LEU A 1 118 ? -0.384 1.779 20.277 1.00 98.25 118 LEU A N 1
ATOM 913 C CA . LEU A 1 118 ? -0.974 3.098 20.097 1.00 98.25 118 LEU A CA 1
ATOM 914 C C . LEU A 1 118 ? -1.456 3.296 18.658 1.00 98.25 118 LEU A C 1
ATOM 916 O O . LEU A 1 118 ? -2.562 3.781 18.447 1.00 98.25 118 LEU A O 1
ATOM 920 N N . PHE A 1 119 ? -0.647 2.925 17.665 1.00 98.69 119 PHE A N 1
ATOM 921 C CA . PHE A 1 119 ? -1.053 3.059 16.266 1.00 98.69 119 PHE A CA 1
ATOM 922 C C . PHE A 1 119 ? -2.211 2.124 15.908 1.00 98.69 119 PHE A C 1
ATOM 924 O O . PHE A 1 119 ? -3.092 2.522 15.148 1.00 98.69 119 PHE A O 1
ATOM 931 N N . TRP A 1 120 ? -2.259 0.920 16.479 1.00 98.69 120 TRP A N 1
ATOM 932 C CA . TRP A 1 120 ? -3.382 0.002 16.291 1.00 98.69 120 TRP A CA 1
ATOM 933 C C . TRP A 1 120 ? -4.697 0.577 16.836 1.00 98.69 120 TRP A C 1
ATOM 935 O O . TRP A 1 120 ? -5.714 0.528 16.137 1.00 98.69 120 TRP A O 1
ATOM 945 N N . GLU A 1 121 ? -4.663 1.203 18.019 1.00 98.25 121 GLU A N 1
ATOM 946 C CA . GLU A 1 121 ? -5.798 1.945 18.599 1.00 98.25 121 GLU A CA 1
ATOM 947 C C . GLU A 1 121 ? -6.196 3.165 17.750 1.00 98.25 121 GLU A C 1
ATOM 949 O O . GLU A 1 121 ? -7.369 3.525 17.675 1.00 98.25 121 GLU A O 1
ATOM 954 N N . LEU A 1 122 ? -5.236 3.784 17.054 1.00 98.31 122 LEU A N 1
ATOM 955 C CA . LEU A 1 122 ? -5.488 4.863 16.090 1.00 98.31 122 LEU A CA 1
ATOM 956 C C . LEU A 1 122 ? -6.041 4.370 14.738 1.00 98.31 122 LEU A C 1
ATOM 958 O O . LEU A 1 122 ? -6.325 5.196 13.869 1.00 98.31 122 LEU A O 1
ATOM 962 N N . GLY A 1 123 ? -6.214 3.056 14.565 1.00 98.38 123 GLY A N 1
ATOM 963 C CA . GLY A 1 123 ? -6.825 2.447 13.381 1.00 98.38 123 GLY A CA 1
ATOM 964 C C . GLY A 1 123 ? -5.854 1.736 12.437 1.00 98.38 123 GLY A C 1
ATOM 965 O O . GLY A 1 123 ? -6.280 1.281 11.380 1.00 98.38 123 GLY A O 1
ATOM 966 N N . LEU A 1 124 ? -4.566 1.608 12.784 1.00 98.75 124 LEU A N 1
ATOM 967 C CA . LEU A 1 124 ? -3.577 0.919 11.948 1.00 98.75 124 LEU A CA 1
ATOM 968 C C . LEU A 1 124 ? -3.977 -0.542 11.722 1.00 98.75 124 LEU A C 1
ATOM 970 O O . LEU A 1 124 ? -4.210 -1.275 12.687 1.00 98.75 124 LEU A O 1
ATOM 974 N N . ARG A 1 125 ? -3.996 -0.988 10.462 1.00 98.75 125 ARG A N 1
ATOM 975 C CA . ARG A 1 125 ? -4.259 -2.397 10.112 1.00 98.75 125 ARG A CA 1
ATOM 976 C C . ARG A 1 125 ? -3.196 -3.045 9.244 1.00 98.75 125 ARG A C 1
ATOM 978 O O . ARG A 1 125 ? -3.196 -4.265 9.121 1.00 98.75 125 ARG A O 1
ATOM 985 N N . MET A 1 126 ? -2.268 -2.270 8.700 1.00 98.88 126 MET A N 1
ATOM 986 C CA . MET A 1 126 ? -1.201 -2.770 7.842 1.00 98.88 126 MET A CA 1
ATOM 987 C C . MET A 1 126 ? 0.097 -2.010 8.107 1.00 98.88 126 MET A C 1
ATOM 989 O O . MET A 1 126 ? 0.054 -0.816 8.375 1.00 98.88 126 MET A O 1
ATOM 993 N N . ALA A 1 127 ? 1.249 -2.667 8.052 1.00 98.88 127 ALA A N 1
ATOM 994 C CA . ALA A 1 127 ? 2.531 -1.992 8.220 1.00 98.88 127 ALA A CA 1
ATOM 995 C C . ALA A 1 127 ? 3.646 -2.694 7.446 1.00 98.88 127 ALA A C 1
ATOM 997 O O . ALA A 1 127 ? 3.815 -3.907 7.568 1.00 98.88 127 ALA A O 1
ATOM 998 N N . GLY A 1 128 ? 4.442 -1.918 6.716 1.00 98.69 128 GLY A N 1
ATOM 999 C CA . GLY A 1 128 ? 5.778 -2.295 6.280 1.00 98.69 128 GLY A CA 1
ATOM 1000 C C . GLY A 1 128 ? 6.800 -1.917 7.346 1.00 98.69 128 GLY A C 1
ATOM 1001 O O . GLY A 1 128 ? 6.744 -0.826 7.912 1.00 98.69 128 GLY A O 1
ATOM 1002 N N . LEU A 1 129 ? 7.742 -2.816 7.651 1.00 98.62 129 LEU A N 1
ATOM 1003 C CA . LEU A 1 129 ? 8.776 -2.536 8.658 1.00 98.62 129 LEU A CA 1
ATOM 1004 C C . LEU A 1 129 ? 9.748 -1.442 8.219 1.00 98.62 129 LEU A C 1
ATOM 1006 O O . LEU A 1 129 ? 10.368 -0.804 9.065 1.00 98.62 129 LEU A O 1
ATOM 1010 N N . THR A 1 130 ? 9.923 -1.239 6.923 1.00 98.00 130 THR A N 1
ATOM 1011 C CA . THR A 1 130 ? 10.900 -0.303 6.373 1.00 98.00 130 THR A CA 1
ATOM 1012 C C . THR A 1 130 ? 10.311 0.386 5.156 1.00 98.00 130 THR A C 1
ATOM 1014 O O . THR A 1 130 ? 9.520 -0.215 4.436 1.00 98.00 130 THR A O 1
ATOM 1017 N N . TRP A 1 131 ? 10.776 1.602 4.884 1.00 96.31 131 TRP A N 1
ATOM 1018 C CA . TRP A 1 131 ? 10.920 2.067 3.507 1.00 96.31 131 TRP A CA 1
ATOM 1019 C C . TRP A 1 131 ? 12.266 1.548 2.955 1.00 96.31 131 TRP A C 1
ATOM 1021 O O . TRP A 1 131 ? 12.655 0.416 3.237 1.00 96.31 131 TRP A O 1
ATOM 1031 N N . ASN A 1 132 ? 13.032 2.332 2.197 1.00 95.50 132 ASN A N 1
ATOM 1032 C CA . ASN A 1 132 ? 14.266 1.850 1.564 1.00 95.50 132 ASN A CA 1
ATOM 1033 C C . ASN A 1 132 ? 15.439 1.625 2.530 1.00 95.50 132 ASN A C 1
ATOM 1035 O O . ASN A 1 132 ? 16.328 0.832 2.234 1.00 95.50 132 ASN A O 1
ATOM 1039 N N . ARG A 1 133 ? 15.493 2.318 3.670 1.00 94.38 133 ARG A N 1
ATOM 1040 C CA . ARG A 1 133 ? 16.685 2.361 4.534 1.00 94.38 133 ARG A CA 1
ATOM 1041 C C . ARG A 1 133 ? 16.539 1.504 5.786 1.00 94.38 133 ARG A C 1
ATOM 1043 O O . ARG A 1 133 ? 15.450 1.084 6.162 1.00 94.38 133 ARG A O 1
ATOM 1050 N N . ARG A 1 134 ? 17.670 1.272 6.456 1.00 96.25 134 ARG A N 1
ATOM 1051 C CA . ARG A 1 134 ? 17.708 0.659 7.786 1.00 96.25 134 ARG A CA 1
ATOM 1052 C C . ARG A 1 134 ? 17.044 1.565 8.817 1.00 96.25 134 ARG A C 1
ATOM 1054 O O . ARG A 1 134 ? 17.391 2.741 8.927 1.00 96.25 134 ARG A O 1
ATOM 1061 N N . ASN A 1 135 ? 16.230 0.960 9.670 1.00 97.31 135 ASN A N 1
ATOM 1062 C CA . ASN A 1 135 ? 15.789 1.532 10.937 1.00 97.31 135 ASN A CA 1
ATOM 1063 C C . ASN A 1 135 ? 16.110 0.553 12.094 1.00 97.31 135 ASN A C 1
ATOM 1065 O O . ASN A 1 135 ? 16.717 -0.499 11.869 1.00 97.31 135 ASN A O 1
ATOM 1069 N N . PRO A 1 136 ? 15.782 0.865 13.362 1.00 97.81 136 PRO A N 1
ATOM 1070 C CA . PRO A 1 136 ? 16.109 -0.011 14.492 1.00 97.81 136 PRO A CA 1
ATOM 1071 C C . PRO A 1 136 ? 15.511 -1.424 14.433 1.00 97.81 136 PRO A C 1
ATOM 1073 O O . PRO A 1 136 ? 15.995 -2.328 15.126 1.00 97.81 136 PRO A O 1
ATOM 1076 N N . PHE A 1 137 ? 14.465 -1.634 13.634 1.00 98.62 137 PHE A N 1
ATOM 1077 C CA . PHE A 1 137 ? 13.738 -2.895 13.546 1.00 98.62 137 PHE A CA 1
ATOM 1078 C C . PHE A 1 137 ? 14.252 -3.776 12.409 1.00 98.62 137 PHE A C 1
ATOM 1080 O O . PHE A 1 137 ? 14.364 -4.990 12.604 1.00 98.62 137 PHE A O 1
ATOM 1087 N N . ALA A 1 138 ? 14.585 -3.195 11.256 1.00 98.56 138 ALA A N 1
ATOM 1088 C CA . ALA A 1 138 ? 14.930 -3.961 10.067 1.00 98.56 138 ALA A CA 1
ATOM 1089 C C . ALA A 1 138 ? 15.685 -3.149 8.996 1.00 98.56 138 ALA A C 1
ATOM 1091 O O . ALA A 1 138 ? 15.873 -1.936 9.113 1.00 98.56 138 ALA A O 1
ATOM 1092 N N . ASP A 1 139 ? 16.105 -3.854 7.947 1.00 98.31 139 ASP A N 1
ATOM 1093 C CA . ASP A 1 139 ? 16.842 -3.332 6.797 1.00 98.31 139 ASP A CA 1
ATOM 1094 C C . ASP A 1 139 ? 15.952 -3.291 5.544 1.00 98.31 139 ASP A C 1
ATOM 1096 O O . ASP A 1 139 ? 15.434 -4.323 5.111 1.00 98.31 139 ASP A O 1
ATOM 1100 N N . GLY A 1 140 ? 15.796 -2.100 4.961 1.00 96.94 140 GLY A N 1
ATOM 1101 C CA . GLY A 1 140 ? 15.050 -1.891 3.719 1.00 96.94 140 GLY A CA 1
ATOM 1102 C C . GLY A 1 140 ? 15.842 -2.217 2.449 1.00 96.94 140 GLY A C 1
ATOM 1103 O O . GLY A 1 140 ? 16.982 -2.673 2.501 1.00 96.94 140 GLY A O 1
ATOM 1104 N N . ALA A 1 141 ? 15.238 -1.969 1.289 1.00 95.75 141 ALA A N 1
ATOM 1105 C CA . ALA A 1 141 ? 15.728 -2.382 -0.028 1.00 95.75 141 ALA A CA 1
ATOM 1106 C C . ALA A 1 141 ? 17.093 -1.795 -0.438 1.00 95.75 141 ALA A C 1
ATOM 1108 O O . ALA A 1 141 ? 17.766 -2.367 -1.293 1.00 95.75 141 ALA A O 1
ATOM 1109 N N . ALA A 1 142 ? 17.520 -0.682 0.164 1.00 94.88 142 ALA A N 1
ATOM 1110 C CA . ALA A 1 142 ? 18.845 -0.093 -0.044 1.00 94.88 142 ALA A CA 1
ATOM 1111 C C . ALA A 1 142 ? 19.940 -0.737 0.832 1.00 94.88 142 ALA A C 1
ATOM 1113 O O . ALA A 1 142 ? 21.109 -0.359 0.764 1.00 94.88 142 ALA A O 1
ATOM 1114 N N . GLU A 1 143 ? 19.571 -1.698 1.678 1.00 95.25 143 GLU A N 1
ATOM 1115 C CA . GLU A 1 143 ? 20.434 -2.379 2.638 1.00 95.25 143 GLU A CA 1
ATOM 1116 C C . GLU A 1 143 ? 20.468 -3.894 2.361 1.00 95.25 143 GLU A C 1
ATOM 1118 O O . GLU A 1 143 ? 19.733 -4.423 1.529 1.00 95.25 143 GLU A O 1
ATOM 1123 N N . GLY A 1 144 ? 21.344 -4.623 3.062 1.00 93.00 144 GLY A N 1
ATOM 1124 C CA . GLY A 1 144 ? 21.553 -6.061 2.832 1.00 93.00 144 GLY A CA 1
ATOM 1125 C C . GLY A 1 144 ? 21.147 -6.999 3.972 1.00 93.00 144 GLY A C 1
ATOM 1126 O O . GLY A 1 144 ? 21.255 -8.210 3.798 1.00 93.00 144 GLY A O 1
ATOM 1127 N N . GLY A 1 145 ? 20.756 -6.485 5.143 1.00 96.81 145 GLY A N 1
ATOM 1128 C CA . GLY A 1 145 ? 20.437 -7.303 6.321 1.00 96.81 145 GLY A CA 1
ATOM 1129 C C . GLY A 1 145 ? 18.951 -7.623 6.462 1.00 96.81 145 GLY A C 1
ATOM 1130 O O . GLY A 1 145 ? 18.169 -7.381 5.555 1.00 96.81 145 GLY A O 1
ATOM 1131 N N . GLY A 1 146 ? 18.553 -8.194 7.600 1.00 98.06 146 GLY A N 1
ATOM 1132 C CA . GLY A 1 146 ? 17.176 -8.624 7.876 1.00 98.06 146 GLY A CA 1
ATOM 1133 C C . GLY A 1 146 ? 16.604 -8.019 9.153 1.00 98.06 146 GLY A C 1
ATOM 1134 O O . GLY A 1 146 ? 16.777 -6.833 9.430 1.00 98.06 146 GLY A O 1
ATOM 1135 N N . LEU A 1 147 ? 15.936 -8.848 9.956 1.00 98.56 147 LEU A N 1
ATOM 1136 C CA . LEU A 1 147 ? 15.341 -8.420 11.217 1.00 98.56 147 LEU A CA 1
ATOM 1137 C C . LEU A 1 147 ? 16.407 -8.205 12.292 1.00 98.56 147 LEU A C 1
ATOM 1139 O O . LEU A 1 147 ? 17.238 -9.076 12.575 1.00 98.56 147 LEU A O 1
ATOM 1143 N N . SER A 1 148 ? 16.303 -7.088 13.006 1.00 98.62 148 SER A N 1
ATOM 1144 C CA . SER A 1 148 ? 16.982 -6.919 14.287 1.00 98.62 148 SER A CA 1
ATOM 1145 C C . SER A 1 148 ? 16.285 -7.744 15.384 1.00 98.62 148 SER A C 1
ATOM 1147 O O . SER A 1 148 ? 15.197 -8.296 15.198 1.00 98.62 148 SER A O 1
ATOM 1149 N N . ARG A 1 149 ? 16.879 -7.813 16.587 1.00 98.25 149 ARG A N 1
ATOM 1150 C CA . ARG A 1 149 ? 16.176 -8.391 17.753 1.00 98.25 149 ARG A CA 1
ATOM 1151 C C . ARG A 1 149 ? 14.892 -7.626 18.078 1.00 98.25 149 ARG A C 1
ATOM 1153 O O . ARG A 1 149 ? 13.914 -8.246 18.474 1.00 98.25 149 ARG A O 1
ATOM 1160 N N . LEU A 1 150 ? 14.909 -6.305 17.902 1.00 98.19 150 LEU A N 1
ATOM 1161 C CA . LEU A 1 150 ? 13.745 -5.457 18.127 1.00 98.19 150 LEU A CA 1
ATOM 1162 C C . LEU A 1 150 ? 12.679 -5.699 17.049 1.00 98.19 150 LEU A C 1
ATOM 1164 O O . LEU A 1 150 ? 11.505 -5.812 17.384 1.00 98.19 150 LEU A O 1
ATOM 1168 N N . GLY A 1 151 ? 13.089 -5.880 15.787 1.00 98.62 151 GLY A N 1
ATOM 1169 C CA . GLY A 1 151 ? 12.194 -6.264 14.691 1.00 98.62 151 GLY A CA 1
ATOM 1170 C C . GLY A 1 151 ? 11.474 -7.584 14.945 1.00 98.62 151 GLY A C 1
ATOM 1171 O O . GLY A 1 151 ? 10.270 -7.672 14.741 1.00 98.62 151 GLY A O 1
ATOM 1172 N N . ARG A 1 152 ? 12.170 -8.591 15.487 1.00 98.62 152 ARG A N 1
ATOM 1173 C CA . ARG A 1 152 ? 11.545 -9.871 15.876 1.00 98.62 152 ARG A CA 1
ATOM 1174 C C . ARG A 1 152 ? 10.494 -9.695 16.973 1.00 98.62 152 ARG A C 1
ATOM 1176 O O . ARG A 1 152 ? 9.420 -10.280 16.876 1.00 98.62 152 ARG A O 1
ATOM 1183 N N . SER A 1 153 ? 10.775 -8.870 17.984 1.00 98.56 153 SER A N 1
ATOM 1184 C CA . SER A 1 153 ? 9.781 -8.529 19.011 1.00 98.56 153 SER A CA 1
ATOM 1185 C C . SER A 1 153 ? 8.580 -7.786 18.422 1.00 98.56 153 SER A C 1
ATOM 1187 O O . SER A 1 153 ? 7.447 -8.061 18.807 1.00 98.56 153 SER A O 1
ATOM 1189 N N . LEU A 1 154 ? 8.815 -6.875 17.472 1.00 98.75 154 LEU A N 1
ATOM 1190 C CA . LEU A 1 154 ? 7.750 -6.141 16.797 1.00 98.75 154 LEU A CA 1
ATOM 1191 C C . LEU A 1 154 ? 6.872 -7.058 15.939 1.00 98.75 154 LEU A C 1
ATOM 1193 O O . LEU A 1 154 ? 5.656 -6.945 16.016 1.00 98.75 154 LEU A O 1
ATOM 1197 N N . LEU A 1 155 ? 7.456 -8.002 15.195 1.00 98.62 155 LEU A N 1
ATOM 1198 C CA . LEU A 1 155 ? 6.689 -9.007 14.452 1.00 98.62 155 LEU A CA 1
ATOM 1199 C C . LEU A 1 155 ? 5.809 -9.855 15.375 1.00 98.62 155 LEU A C 1
ATOM 1201 O O . LEU A 1 155 ? 4.652 -10.101 15.048 1.00 98.62 155 LEU A O 1
ATOM 1205 N N . GLY A 1 156 ? 6.322 -10.252 16.544 1.00 98.56 156 GLY A N 1
ATOM 1206 C CA . GLY A 1 156 ? 5.509 -10.918 17.564 1.00 98.56 156 GLY A CA 1
ATOM 1207 C C . GLY A 1 156 ? 4.313 -10.059 17.985 1.00 98.56 156 GLY A C 1
ATOM 1208 O O . GLY A 1 156 ? 3.180 -10.534 17.975 1.00 98.56 156 GLY A O 1
ATOM 1209 N N . ARG A 1 157 ? 4.538 -8.765 18.261 1.00 98.62 157 ARG A N 1
ATOM 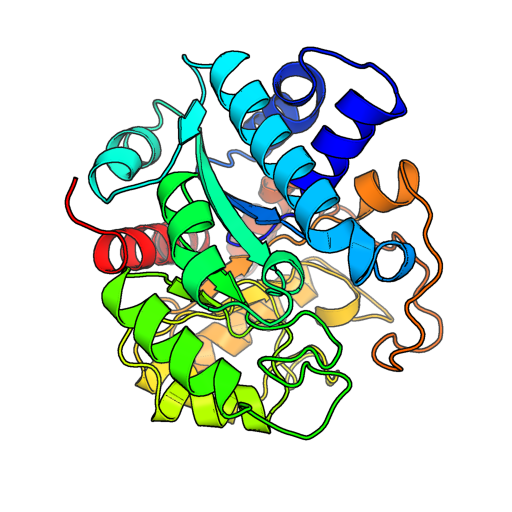1210 C CA . ARG A 1 157 ? 3.447 -7.854 18.638 1.00 98.62 157 ARG A CA 1
ATOM 1211 C C . ARG A 1 157 ? 2.454 -7.609 17.498 1.00 98.62 157 ARG A C 1
ATOM 1213 O O . ARG A 1 157 ? 1.255 -7.568 17.746 1.00 98.62 157 ARG A O 1
ATOM 1220 N N . PHE A 1 158 ? 2.920 -7.484 16.257 1.00 98.69 158 PHE A N 1
ATOM 1221 C CA . PHE A 1 158 ? 2.061 -7.370 15.075 1.00 98.69 158 PHE A CA 1
ATOM 1222 C C . PHE A 1 158 ? 1.169 -8.597 14.891 1.00 98.69 158 PHE A C 1
ATOM 1224 O O . PHE A 1 158 ? -0.018 -8.431 14.622 1.00 98.69 158 PHE A O 1
ATOM 1231 N N . ALA A 1 159 ? 1.700 -9.803 15.112 1.00 98.31 159 ALA A N 1
ATOM 1232 C CA . ALA A 1 159 ? 0.910 -11.028 15.048 1.00 98.31 159 ALA A CA 1
ATOM 1233 C C . ALA A 1 159 ? -0.176 -11.057 16.138 1.00 98.31 159 ALA A C 1
ATOM 1235 O O . ALA A 1 159 ? -1.325 -11.379 15.845 1.00 98.31 159 ALA A O 1
ATOM 1236 N N . GLU A 1 160 ? 0.154 -10.652 17.370 1.00 97.94 160 GLU A N 1
ATOM 1237 C CA . GLU A 1 160 ? -0.812 -10.545 18.476 1.00 97.94 160 GLU A CA 1
ATOM 1238 C C . GLU A 1 160 ? -1.923 -9.516 18.203 1.00 97.94 160 GLU A C 1
ATOM 1240 O O . GLU A 1 160 ? -3.074 -9.743 18.569 1.00 97.94 160 GLU A O 1
ATOM 1245 N N . LEU A 1 161 ? -1.585 -8.392 17.563 1.00 97.88 161 LEU A N 1
ATOM 1246 C CA . LEU A 1 161 ? -2.530 -7.330 17.198 1.00 97.88 161 LEU A CA 1
ATOM 1247 C C . LEU A 1 161 ? -3.327 -7.636 15.914 1.00 97.88 161 LEU A C 1
ATOM 1249 O O . LEU A 1 161 ? -4.310 -6.953 15.624 1.00 97.88 161 LEU A O 1
ATOM 1253 N N . GLY A 1 162 ? -2.904 -8.623 15.120 1.00 97.69 162 GLY A N 1
ATOM 1254 C CA . GLY A 1 162 ? -3.481 -8.900 13.803 1.00 97.69 162 GLY A CA 1
ATOM 1255 C C . GLY A 1 162 ? -3.141 -7.839 12.748 1.00 97.69 162 GLY A C 1
ATOM 1256 O O . GLY A 1 162 ? -3.954 -7.564 11.869 1.00 97.69 162 GLY A O 1
ATOM 1257 N N . VAL A 1 163 ? -1.962 -7.213 12.835 1.00 98.69 163 VAL A N 1
ATOM 1258 C CA . VAL A 1 163 ? -1.478 -6.271 11.813 1.00 98.69 163 VAL A CA 1
ATOM 1259 C C . VAL A 1 163 ? -1.103 -7.041 10.548 1.00 98.69 163 VAL A C 1
ATOM 1261 O O . VAL A 1 163 ? -0.446 -8.076 10.594 1.00 98.69 163 VAL A O 1
ATOM 1264 N N . ILE A 1 164 ? -1.494 -6.544 9.386 1.00 98.88 164 ILE A N 1
ATOM 1265 C CA . ILE A 1 164 ? -1.077 -7.116 8.109 1.00 98.88 164 ILE A CA 1
ATOM 1266 C C . ILE A 1 164 ? 0.352 -6.654 7.812 1.00 98.88 164 ILE A C 1
ATOM 1268 O O . ILE A 1 164 ? 0.625 -5.455 7.824 1.00 98.88 164 ILE A O 1
ATOM 1272 N N . LEU A 1 165 ? 1.264 -7.586 7.537 1.00 98.94 165 LEU A N 1
ATOM 1273 C CA . LEU A 1 165 ? 2.650 -7.240 7.226 1.00 98.94 165 LEU A CA 1
ATOM 1274 C C . LEU A 1 165 ? 2.818 -6.970 5.728 1.00 98.94 165 LEU A C 1
ATOM 1276 O O . LEU A 1 165 ? 2.610 -7.864 4.907 1.00 98.94 165 LEU A O 1
ATOM 1280 N N . ASP A 1 166 ? 3.232 -5.756 5.386 1.00 98.94 166 ASP A N 1
ATOM 1281 C CA . ASP A 1 166 ? 3.627 -5.390 4.029 1.00 98.94 166 ASP A CA 1
ATOM 1282 C C . ASP A 1 166 ? 5.130 -5.622 3.829 1.00 98.94 166 ASP A C 1
ATOM 1284 O O . ASP A 1 166 ? 5.959 -5.227 4.652 1.00 98.94 166 ASP A O 1
ATOM 1288 N N . LEU A 1 167 ? 5.480 -6.309 2.744 1.00 98.81 167 LEU A N 1
ATOM 1289 C CA . LEU A 1 167 ? 6.855 -6.619 2.362 1.00 98.81 167 LEU A CA 1
ATOM 1290 C C . LEU A 1 167 ? 7.374 -5.730 1.223 1.00 98.81 167 LEU A C 1
ATOM 1292 O O . LEU A 1 167 ? 8.490 -5.954 0.744 1.00 98.81 167 LEU A O 1
ATOM 1296 N N . ALA A 1 168 ? 6.602 -4.731 0.782 1.00 98.50 168 ALA A N 1
ATOM 1297 C CA . ALA A 1 168 ? 7.138 -3.649 -0.035 1.00 98.50 168 ALA A CA 1
ATOM 1298 C C . ALA A 1 168 ? 8.344 -3.001 0.669 1.00 98.50 168 ALA A C 1
ATOM 1300 O O . ALA A 1 168 ? 8.418 -2.957 1.896 1.00 98.50 168 ALA A O 1
ATOM 1301 N N . HIS A 1 169 ? 9.326 -2.559 -0.119 1.00 98.00 169 HIS A N 1
ATOM 1302 C CA . HIS A 1 169 ? 10.584 -1.970 0.358 1.00 98.00 169 HIS A CA 1
ATOM 1303 C C . HIS A 1 169 ? 11.485 -2.846 1.244 1.00 98.00 169 HIS A C 1
ATOM 1305 O O . HIS A 1 169 ? 12.561 -2.393 1.629 1.00 98.00 169 HIS A O 1
ATOM 1311 N N . ALA A 1 170 ? 11.128 -4.094 1.546 1.00 98.12 170 ALA A N 1
ATOM 1312 C CA . ALA A 1 170 ? 11.999 -4.978 2.308 1.00 98.12 170 ALA A CA 1
ATOM 1313 C C . ALA A 1 170 ? 13.267 -5.341 1.515 1.00 98.12 170 ALA A C 1
ATOM 1315 O O . ALA A 1 170 ? 13.207 -5.605 0.311 1.00 98.12 170 ALA A O 1
ATOM 1316 N N . SER A 1 171 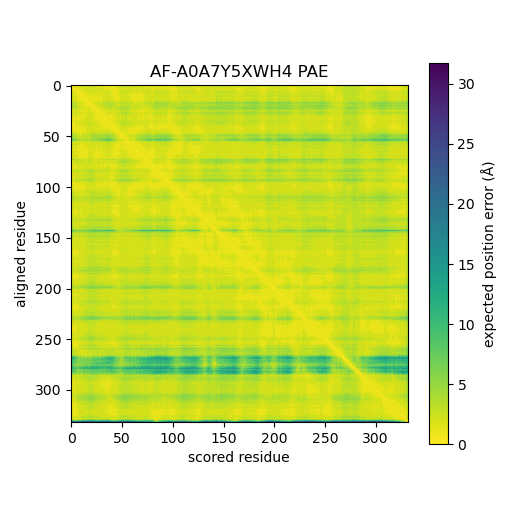? 14.415 -5.437 2.194 1.00 97.88 171 SER A N 1
ATOM 1317 C CA . SER A 1 171 ? 15.582 -6.106 1.608 1.00 97.88 171 SER A CA 1
ATOM 1318 C C . S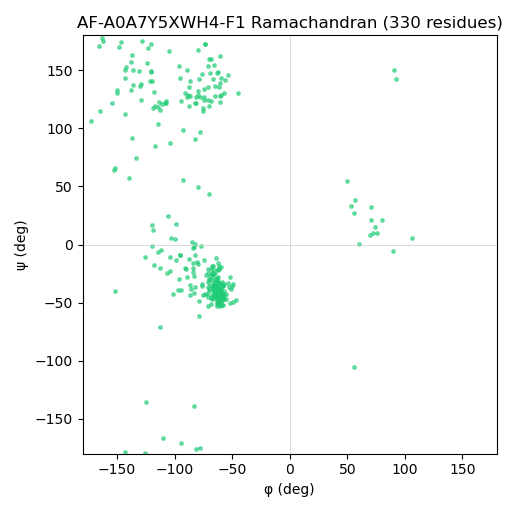ER A 1 171 ? 15.262 -7.578 1.292 1.00 97.88 171 SER A C 1
ATOM 1320 O O . SER A 1 171 ? 14.346 -8.175 1.866 1.00 97.88 171 SER A O 1
ATOM 1322 N N . GLU A 1 172 ? 16.062 -8.226 0.441 1.00 96.94 172 GLU A N 1
ATOM 1323 C CA . GLU A 1 172 ? 15.877 -9.655 0.140 1.00 96.94 172 GLU A CA 1
ATOM 1324 C C . GLU A 1 172 ? 15.999 -10.544 1.395 1.00 96.94 172 GLU A C 1
ATOM 1326 O O . GLU A 1 172 ? 15.262 -11.524 1.546 1.00 96.94 172 GLU A O 1
ATOM 1331 N N . GLN A 1 173 ? 16.897 -10.199 2.329 1.00 98.19 173 GLN A N 1
ATOM 1332 C CA . GLN A 1 173 ? 17.041 -10.941 3.581 1.00 98.19 173 GLN A CA 1
ATOM 1333 C C . GLN A 1 173 ? 15.853 -10.698 4.521 1.00 98.19 173 GLN A C 1
ATOM 1335 O O . GLN A 1 173 ? 15.357 -11.663 5.105 1.00 98.19 173 GLN A O 1
ATOM 1340 N N . LEU A 1 174 ? 15.379 -9.454 4.652 1.00 98.69 174 LEU A N 1
ATOM 1341 C CA . LEU A 1 174 ? 14.200 -9.128 5.453 1.00 98.69 174 LEU A CA 1
ATOM 1342 C C . LEU A 1 174 ? 12.960 -9.846 4.916 1.00 98.69 174 LEU A C 1
ATOM 1344 O O . LEU A 1 174 ? 12.254 -10.495 5.681 1.00 98.69 174 LEU A O 1
ATOM 1348 N N . PHE A 1 175 ? 12.743 -9.791 3.600 1.00 98.69 175 PHE A N 1
ATOM 1349 C CA . PHE A 1 175 ? 11.633 -10.452 2.918 1.00 98.69 175 PHE A CA 1
ATOM 1350 C C . PHE A 1 175 ? 11.562 -11.942 3.277 1.00 98.69 175 PHE A C 1
ATOM 1352 O O . PHE A 1 175 ? 10.523 -12.438 3.715 1.00 98.69 175 PHE A O 1
ATOM 1359 N N . ARG A 1 176 ? 12.693 -12.653 3.161 1.00 98.56 176 ARG A N 1
ATOM 1360 C CA . ARG A 1 176 ? 12.791 -14.073 3.521 1.00 98.56 176 ARG A CA 1
ATOM 1361 C C . ARG A 1 176 ? 12.518 -14.314 5.007 1.00 98.56 176 ARG A C 1
ATOM 1363 O O . ARG A 1 176 ? 11.721 -15.186 5.338 1.00 98.56 176 ARG A O 1
ATOM 1370 N N . GLU A 1 177 ? 13.160 -13.557 5.897 1.00 98.75 177 GLU A N 1
ATOM 1371 C CA . GLU A 1 177 ? 12.989 -13.739 7.344 1.00 98.75 177 GLU A CA 1
ATOM 1372 C C . GLU A 1 177 ? 11.541 -13.489 7.789 1.00 98.75 177 GLU A C 1
ATOM 1374 O O . GLU A 1 177 ? 11.027 -14.221 8.636 1.00 98.75 177 GLU A O 1
ATOM 1379 N N . CYS A 1 178 ? 10.856 -12.507 7.201 1.00 98.75 178 CYS A N 1
ATOM 1380 C CA . CYS A 1 178 ? 9.441 -12.256 7.460 1.00 98.75 178 CYS A CA 1
ATOM 1381 C C . CYS A 1 178 ? 8.555 -13.415 6.986 1.00 98.75 178 CYS A C 1
ATOM 1383 O O . CYS A 1 178 ? 7.700 -13.856 7.747 1.00 98.75 178 CYS A O 1
ATOM 1385 N N . LEU A 1 179 ? 8.773 -13.962 5.784 1.00 98.62 179 LEU A N 1
ATOM 1386 C CA . LEU A 1 179 ? 8.016 -15.131 5.310 1.00 98.62 179 LEU A CA 1
ATOM 1387 C C . LEU A 1 179 ? 8.191 -16.356 6.221 1.00 98.62 179 LEU A C 1
ATOM 1389 O O . LEU A 1 179 ? 7.237 -17.110 6.425 1.00 98.62 179 LEU A O 1
ATOM 1393 N N . GLU A 1 180 ? 9.399 -16.549 6.755 1.00 98.06 180 GLU A N 1
ATOM 1394 C CA . GLU A 1 180 ? 9.752 -17.672 7.629 1.00 98.06 180 GLU A CA 1
ATOM 1395 C C . GLU A 1 180 ? 9.223 -17.521 9.061 1.00 98.06 180 GLU A C 1
ATOM 1397 O O . GLU A 1 180 ? 8.921 -18.525 9.703 1.00 98.06 180 GLU A O 1
ATOM 1402 N N . THR A 1 181 ? 9.156 -16.292 9.583 1.00 97.62 181 THR A N 1
ATOM 1403 C CA . THR A 1 181 ? 8.938 -16.057 11.022 1.00 97.62 181 THR A CA 1
ATOM 1404 C C . THR A 1 181 ? 7.663 -15.305 11.372 1.00 97.62 181 THR A C 1
ATOM 1406 O O . THR A 1 181 ? 7.239 -15.371 12.524 1.00 97.62 181 THR A O 1
ATOM 1409 N N . TYR A 1 182 ? 7.033 -14.609 10.423 1.00 98.56 182 TYR A N 1
ATOM 1410 C CA . TYR A 1 182 ? 5.777 -13.919 10.681 1.00 98.56 182 TYR A CA 1
ATOM 1411 C C . TYR A 1 182 ? 4.588 -14.876 10.576 1.00 98.56 182 TYR A C 1
ATOM 1413 O O . TYR A 1 182 ? 4.349 -15.489 9.532 1.00 98.56 182 TYR A O 1
ATOM 1421 N N . GLU A 1 183 ? 3.824 -14.993 11.662 1.00 96.38 183 GLU A N 1
ATOM 1422 C CA . GLU A 1 183 ? 2.667 -15.893 11.746 1.00 96.38 183 GLU A CA 1
ATOM 1423 C C . GLU A 1 183 ? 1.381 -15.276 11.168 1.00 96.38 183 GLU A C 1
ATOM 1425 O O . GLU A 1 183 ? 0.465 -16.010 10.798 1.00 96.38 183 GLU A O 1
ATOM 1430 N N . GLY A 1 184 ? 1.321 -13.945 11.050 1.00 97.31 184 GLY A N 1
ATOM 1431 C CA . GLY A 1 184 ? 0.171 -13.221 10.509 1.00 97.31 184 GLY A CA 1
ATOM 1432 C C . GLY A 1 184 ? 0.069 -13.243 8.978 1.00 97.31 184 GLY A C 1
ATOM 1433 O O . GLY A 1 184 ? 0.838 -13.902 8.273 1.00 97.31 184 GLY A O 1
ATOM 1434 N N . ARG A 1 185 ? -0.914 -12.502 8.449 1.00 98.19 185 ARG A N 1
ATOM 1435 C CA . ARG A 1 185 ? -1.123 -12.340 7.000 1.00 98.19 185 ARG A CA 1
ATOM 1436 C C . ARG A 1 185 ? -0.135 -11.324 6.436 1.00 98.19 185 ARG A C 1
ATOM 1438 O O . ARG A 1 185 ? 0.159 -10.317 7.078 1.00 98.19 185 ARG A O 1
ATOM 1445 N N . LEU A 1 186 ? 0.354 -11.595 5.233 1.00 98.38 186 LEU A N 1
ATOM 1446 C CA . LEU A 1 186 ? 1.368 -10.784 4.571 1.00 98.38 186 LEU A CA 1
ATOM 1447 C C . LEU A 1 186 ? 1.032 -10.566 3.097 1.00 98.38 186 LEU A C 1
ATOM 1449 O O . LEU A 1 186 ? 0.381 -11.404 2.473 1.00 98.38 186 LEU A O 1
ATOM 1453 N N . LEU A 1 187 ? 1.468 -9.436 2.561 1.00 98.81 187 LEU A N 1
ATOM 1454 C CA . LEU A 1 187 ? 1.352 -9.073 1.151 1.00 98.81 187 LEU A CA 1
ATOM 1455 C C . LEU A 1 187 ? 2.557 -8.231 0.729 1.00 98.81 187 LEU A C 1
ATOM 1457 O O . LEU A 1 187 ? 3.385 -7.849 1.551 1.00 98.81 187 LEU A O 1
ATOM 1461 N N . VAL A 1 188 ? 2.633 -7.934 -0.560 1.00 98.94 188 VAL A N 1
ATOM 1462 C CA . VAL A 1 188 ? 3.406 -6.798 -1.069 1.00 98.94 188 VAL A CA 1
ATOM 1463 C C . VAL A 1 188 ? 2.388 -5.819 -1.615 1.00 98.94 188 VAL A C 1
ATOM 1465 O O . VAL A 1 188 ? 1.674 -6.183 -2.542 1.00 98.94 188 VAL A O 1
ATOM 1468 N N . THR A 1 189 ? 2.269 -4.625 -1.042 1.00 98.81 189 THR A N 1
ATOM 1469 C CA . THR A 1 189 ? 1.253 -3.651 -1.482 1.00 98.81 189 THR A CA 1
ATOM 1470 C C . THR A 1 189 ? 1.569 -3.052 -2.844 1.00 98.81 189 THR A C 1
ATOM 1472 O O . THR A 1 189 ? 0.663 -2.831 -3.642 1.00 98.81 189 THR A O 1
ATOM 1475 N N . HIS A 1 190 ? 2.850 -2.820 -3.123 1.00 98.75 190 HIS A N 1
ATOM 1476 C CA . HIS A 1 190 ? 3.301 -2.240 -4.377 1.00 98.75 190 HIS A CA 1
ATOM 1477 C C . HIS A 1 190 ? 4.751 -2.657 -4.678 1.00 98.75 190 HIS A C 1
ATOM 1479 O O . HIS A 1 190 ? 5.682 -2.442 -3.899 1.00 98.75 190 HIS A O 1
ATOM 1485 N N . ALA A 1 191 ? 4.957 -3.302 -5.821 1.00 98.50 191 ALA A N 1
ATOM 1486 C CA . ALA A 1 191 ? 6.249 -3.523 -6.473 1.00 98.50 191 ALA A CA 1
ATOM 1487 C C . ALA A 1 191 ? 6.008 -3.928 -7.937 1.00 98.50 191 ALA A C 1
ATOM 1489 O O . ALA A 1 191 ? 4.867 -4.092 -8.348 1.00 98.50 191 ALA A O 1
ATOM 1490 N N . GLY A 1 192 ? 7.056 -4.130 -8.735 1.00 98.38 192 GLY A N 1
ATOM 1491 C CA . GLY A 1 192 ? 6.955 -4.761 -10.057 1.00 98.38 192 GLY A CA 1
ATOM 1492 C C . GLY A 1 192 ? 7.582 -6.158 -10.105 1.00 98.38 192 GLY A C 1
ATOM 1493 O O . GLY A 1 192 ? 7.920 -6.762 -9.087 1.00 98.38 192 GLY A O 1
ATOM 1494 N N . CYS A 1 193 ? 7.776 -6.667 -11.320 1.00 98.75 193 CYS A N 1
ATOM 1495 C CA . CYS A 1 193 ? 8.317 -7.995 -11.611 1.00 98.75 193 CYS A CA 1
ATOM 1496 C C . CYS A 1 193 ? 9.685 -7.857 -12.286 1.00 98.75 193 CYS A C 1
ATOM 1498 O O . CYS A 1 193 ? 9.772 -7.261 -13.360 1.00 98.75 193 CYS A O 1
ATOM 1500 N N . ARG A 1 194 ? 10.746 -8.440 -11.711 1.00 98.06 194 ARG A N 1
ATOM 1501 C CA . ARG A 1 194 ? 12.111 -8.349 -12.270 1.00 98.06 194 ARG A CA 1
ATOM 1502 C C . ARG A 1 194 ? 12.235 -8.973 -13.653 1.00 98.06 194 ARG A C 1
ATOM 1504 O O . ARG A 1 194 ? 12.990 -8.481 -14.479 1.00 98.06 194 ARG A O 1
ATOM 1511 N N . ALA A 1 195 ? 11.463 -10.024 -13.926 1.00 98.31 195 ALA A N 1
ATOM 1512 C CA . ALA A 1 195 ? 11.432 -10.661 -15.242 1.00 98.31 195 ALA A CA 1
ATOM 1513 C C . ALA A 1 195 ? 10.931 -9.725 -16.358 1.00 98.31 195 ALA A C 1
ATOM 1515 O O . ALA A 1 195 ? 11.212 -9.966 -17.529 1.00 98.31 195 ALA A O 1
ATOM 1516 N N . VAL A 1 196 ? 10.186 -8.677 -15.991 1.00 98.19 196 VAL A N 1
ATOM 1517 C CA . VAL A 1 196 ? 9.608 -7.706 -16.922 1.00 98.19 196 VAL A CA 1
ATOM 1518 C C . VAL A 1 196 ? 10.434 -6.418 -16.940 1.00 98.19 196 VAL A C 1
ATOM 1520 O O . VAL A 1 196 ? 10.720 -5.907 -18.020 1.00 98.19 196 VAL A O 1
ATOM 1523 N N . ASN A 1 197 ? 10.866 -5.930 -15.776 1.00 96.75 197 ASN A N 1
ATOM 1524 C CA . ASN A 1 197 ? 11.801 -4.816 -15.627 1.00 96.75 197 ASN A CA 1
ATOM 1525 C C . ASN A 1 197 ? 12.737 -5.090 -14.441 1.00 96.75 197 ASN A C 1
ATOM 1527 O O . ASN A 1 197 ? 12.293 -5.136 -13.289 1.00 96.75 197 ASN A O 1
ATOM 1531 N N . ASP A 1 198 ? 14.022 -5.305 -14.721 1.00 95.12 198 ASP A N 1
ATOM 1532 C CA . ASP A 1 198 ? 15.010 -5.707 -13.718 1.00 95.12 198 ASP A CA 1
ATOM 1533 C C . ASP A 1 198 ? 15.527 -4.495 -12.932 1.00 95.12 198 ASP A C 1
ATOM 1535 O O . ASP A 1 198 ? 16.481 -3.820 -13.318 1.00 95.12 198 ASP A O 1
ATOM 1539 N N . THR A 1 199 ? 14.854 -4.210 -11.820 1.00 91.25 199 THR A N 1
ATOM 1540 C CA . THR A 1 199 ? 15.219 -3.165 -10.858 1.00 91.25 199 THR A CA 1
ATOM 1541 C C . THR A 1 199 ? 15.214 -3.734 -9.437 1.00 91.25 199 THR A C 1
ATOM 1543 O O . THR A 1 199 ? 14.394 -4.611 -9.133 1.00 91.25 199 THR A O 1
ATOM 1546 N N . PRO A 1 200 ? 16.065 -3.221 -8.524 1.00 89.50 200 PRO A N 1
ATOM 1547 C CA . PRO A 1 200 ? 16.032 -3.591 -7.110 1.00 89.50 200 PRO A CA 1
ATOM 1548 C C . PRO A 1 200 ? 14.648 -3.454 -6.461 1.00 89.50 200 PRO A C 1
ATOM 1550 O O . PRO A 1 200 ? 14.341 -4.205 -5.539 1.00 89.50 200 PRO A O 1
ATOM 1553 N N . ARG A 1 201 ? 13.798 -2.547 -6.970 1.00 91.12 201 ARG A N 1
ATOM 1554 C CA . ARG A 1 201 ? 12.436 -2.315 -6.462 1.00 91.12 201 ARG A CA 1
ATOM 1555 C C . ARG A 1 201 ? 11.456 -3.456 -6.765 1.00 91.12 201 ARG A C 1
ATOM 1557 O O . ARG A 1 201 ? 10.424 -3.563 -6.101 1.00 91.12 201 ARG A O 1
ATOM 1564 N N . ASN A 1 202 ? 11.764 -4.284 -7.761 1.00 97.25 202 ASN A N 1
ATOM 1565 C CA . ASN A 1 202 ? 10.890 -5.338 -8.258 1.00 97.25 202 ASN A CA 1
ATOM 1566 C C . ASN A 1 202 ? 11.225 -6.694 -7.636 1.00 97.25 202 ASN A C 1
ATOM 1568 O O . ASN A 1 202 ? 12.369 -6.967 -7.266 1.00 97.25 202 ASN A O 1
ATOM 1572 N N . LEU A 1 203 ? 10.222 -7.571 -7.578 1.00 98.56 203 LEU A N 1
ATOM 1573 C CA . LEU A 1 203 ? 10.359 -8.929 -7.062 1.00 98.56 203 LEU A CA 1
ATOM 1574 C C . LEU A 1 203 ? 10.814 -9.897 -8.153 1.00 98.56 203 LEU A C 1
ATOM 1576 O O . LEU A 1 203 ? 10.350 -9.851 -9.294 1.00 98.56 203 LEU A O 1
ATOM 1580 N N . SER A 1 204 ? 11.696 -10.817 -7.775 1.00 98.56 204 SER A N 1
ATOM 1581 C CA . SER A 1 204 ? 11.985 -12.016 -8.563 1.00 98.56 204 SER A CA 1
ATOM 1582 C C . SER A 1 204 ? 10.807 -12.998 -8.553 1.00 98.56 204 SER A C 1
ATOM 1584 O O . SER A 1 204 ? 9.986 -13.001 -7.633 1.00 98.56 204 SER A O 1
ATOM 1586 N N . ASP A 1 205 ? 10.758 -13.900 -9.535 1.00 98.81 205 ASP A N 1
ATOM 1587 C CA . ASP A 1 205 ? 9.761 -14.977 -9.564 1.00 98.81 205 ASP A CA 1
ATOM 1588 C C . ASP A 1 205 ? 9.812 -15.860 -8.310 1.00 98.81 205 ASP A C 1
ATOM 1590 O O . ASP A 1 205 ? 8.779 -16.342 -7.849 1.00 98.81 205 ASP A O 1
ATOM 1594 N N . ASP A 1 206 ? 10.998 -16.069 -7.738 1.00 98.62 206 ASP A N 1
ATOM 1595 C CA . ASP A 1 206 ? 11.155 -16.866 -6.521 1.00 98.62 206 ASP A CA 1
ATOM 1596 C C . ASP A 1 206 ? 10.570 -16.150 -5.300 1.00 98.62 206 ASP A C 1
ATOM 1598 O O . ASP A 1 206 ? 9.904 -16.791 -4.487 1.00 98.62 206 ASP A O 1
ATOM 1602 N N . GLN A 1 207 ? 10.719 -14.823 -5.204 1.00 98.69 207 GLN A N 1
ATOM 1603 C CA . GLN A 1 207 ? 10.033 -14.027 -4.181 1.00 98.69 207 GLN A CA 1
ATOM 1604 C C . GLN A 1 207 ? 8.513 -14.067 -4.363 1.00 98.69 207 GLN A C 1
ATOM 1606 O O . GLN A 1 207 ? 7.798 -14.254 -3.379 1.00 98.69 207 GLN A O 1
ATOM 1611 N N . LEU A 1 208 ? 8.012 -13.960 -5.600 1.00 98.88 208 LEU A N 1
ATOM 1612 C CA . LEU A 1 208 ? 6.579 -14.083 -5.893 1.00 98.88 208 LEU A CA 1
ATOM 1613 C C . LEU A 1 208 ? 6.042 -15.461 -5.470 1.00 98.88 208 LEU A C 1
ATOM 1615 O O . LEU A 1 208 ? 5.046 -15.548 -4.752 1.00 98.88 208 LEU A O 1
ATOM 1619 N N . ARG A 1 209 ? 6.721 -16.554 -5.842 1.00 98.81 209 ARG A N 1
ATOM 1620 C CA . ARG A 1 209 ? 6.323 -17.916 -5.439 1.00 98.81 209 ARG A CA 1
ATOM 1621 C C . ARG A 1 209 ? 6.377 -18.109 -3.925 1.00 98.81 209 ARG A C 1
ATOM 1623 O O . ARG A 1 209 ? 5.478 -18.735 -3.370 1.00 98.81 209 ARG A O 1
ATOM 1630 N N . ALA A 1 210 ? 7.398 -17.573 -3.257 1.00 98.69 210 ALA A N 1
ATOM 1631 C CA . ALA A 1 210 ? 7.531 -17.659 -1.805 1.00 98.69 210 ALA A CA 1
ATOM 1632 C C . ALA A 1 210 ? 6.416 -16.886 -1.079 1.00 98.69 210 ALA A C 1
ATOM 1634 O O . ALA A 1 210 ? 5.855 -17.389 -0.105 1.00 98.69 210 ALA A O 1
ATOM 1635 N N . LEU A 1 211 ? 6.035 -15.715 -1.599 1.00 98.75 211 LEU A N 1
ATOM 1636 C CA . LEU A 1 211 ? 4.888 -14.939 -1.128 1.00 98.75 211 LEU A CA 1
ATOM 1637 C C . LEU A 1 211 ? 3.582 -15.732 -1.272 1.00 98.75 211 LEU A C 1
ATOM 1639 O O . LEU A 1 211 ? 2.827 -15.879 -0.309 1.00 98.75 211 LEU A O 1
ATOM 1643 N N . ALA A 1 212 ? 3.346 -16.309 -2.453 1.00 98.62 212 ALA A N 1
ATOM 1644 C CA . ALA A 1 212 ? 2.161 -17.115 -2.727 1.00 98.62 212 ALA A CA 1
ATOM 1645 C C . ALA A 1 212 ? 2.088 -18.379 -1.852 1.00 98.62 212 ALA A C 1
ATOM 1647 O O . ALA A 1 212 ? 1.003 -18.759 -1.418 1.00 98.62 212 ALA A O 1
ATOM 1648 N N . ALA A 1 213 ? 3.229 -19.002 -1.540 1.00 98.44 213 ALA A N 1
ATOM 1649 C CA . ALA A 1 213 ? 3.311 -20.157 -0.642 1.00 98.44 213 ALA A CA 1
ATOM 1650 C C . ALA A 1 213 ? 2.942 -19.831 0.820 1.00 98.44 213 ALA A C 1
ATOM 1652 O O . ALA A 1 213 ? 2.616 -20.740 1.582 1.00 98.44 213 ALA A O 1
ATOM 1653 N N . ARG A 1 214 ? 2.968 -18.550 1.215 1.00 98.06 214 ARG A N 1
ATOM 1654 C CA . ARG A 1 214 ? 2.473 -18.045 2.511 1.00 98.06 214 ARG A CA 1
ATOM 1655 C C . ARG A 1 214 ? 1.066 -17.448 2.415 1.00 98.06 214 ARG A C 1
ATOM 1657 O O . ARG A 1 214 ? 0.643 -16.708 3.300 1.00 98.06 214 ARG A O 1
ATOM 1664 N N . ASP A 1 215 ? 0.348 -17.772 1.344 1.00 97.81 215 ASP A N 1
ATOM 1665 C CA . ASP A 1 215 ? -0.977 -17.250 1.027 1.00 97.81 215 ASP A CA 1
ATOM 1666 C C . ASP A 1 215 ? -1.053 -15.720 0.947 1.00 97.81 215 ASP A C 1
ATOM 1668 O O . ASP A 1 215 ? -2.115 -15.139 1.189 1.00 97.81 215 ASP A O 1
ATOM 1672 N N . GLY A 1 216 ? 0.068 -15.078 0.614 1.00 98.50 216 GLY A N 1
ATOM 1673 C CA . GLY A 1 216 ? 0.124 -13.653 0.331 1.00 98.50 216 GLY A CA 1
ATOM 1674 C C . GLY A 1 216 ? -0.352 -13.311 -1.078 1.00 98.50 216 GLY A C 1
ATOM 1675 O O . GLY A 1 216 ? -0.514 -14.188 -1.938 1.00 98.50 216 GLY A O 1
ATOM 1676 N N . ILE A 1 217 ? -0.564 -12.015 -1.298 1.00 98.62 217 ILE A N 1
ATOM 1677 C CA . ILE A 1 217 ? -0.906 -11.433 -2.600 1.00 98.62 217 ILE A CA 1
ATOM 1678 C C . ILE A 1 217 ? 0.090 -10.334 -2.981 1.00 98.62 217 ILE A C 1
ATOM 1680 O O . ILE A 1 217 ? 0.754 -9.757 -2.118 1.00 98.62 217 ILE A O 1
ATOM 1684 N N . PHE A 1 218 ? 0.200 -10.069 -4.278 1.00 98.94 218 PHE A N 1
ATOM 1685 C CA . PHE A 1 218 ? 1.132 -9.117 -4.870 1.00 98.94 218 PHE A CA 1
ATOM 1686 C C . PHE A 1 218 ? 0.388 -7.939 -5.507 1.00 98.94 218 PHE A C 1
ATOM 1688 O O . PHE A 1 218 ? -0.364 -8.120 -6.462 1.00 98.94 218 PHE A O 1
ATOM 1695 N N . GLY A 1 219 ? 0.627 -6.735 -5.005 1.00 98.81 219 GLY A N 1
ATOM 1696 C CA . GLY A 1 219 ? 0.164 -5.489 -5.594 1.00 98.81 219 GLY A CA 1
ATOM 1697 C C . GLY A 1 219 ? 1.176 -4.934 -6.590 1.00 98.81 219 GLY A C 1
ATOM 1698 O O . GLY A 1 219 ? 2.359 -4.779 -6.269 1.00 98.81 219 GLY A O 1
ATOM 1699 N N . LEU A 1 220 ? 0.716 -4.649 -7.809 1.00 98.81 220 LEU A N 1
ATOM 1700 C CA . LEU A 1 220 ? 1.551 -4.036 -8.837 1.00 98.81 220 LEU A CA 1
ATOM 1701 C C . LEU A 1 220 ? 1.638 -2.522 -8.634 1.00 98.81 220 LEU A C 1
ATOM 1703 O O . LEU A 1 220 ? 0.617 -1.842 -8.700 1.00 98.81 220 LEU A O 1
ATOM 1707 N N . MET A 1 221 ? 2.867 -2.026 -8.479 1.00 98.19 221 MET A N 1
ATOM 1708 C CA . MET A 1 221 ? 3.216 -0.604 -8.451 1.00 98.19 221 MET A CA 1
ATOM 1709 C C . MET A 1 221 ? 3.048 0.026 -9.840 1.00 98.19 221 MET A C 1
ATOM 1711 O O . MET A 1 221 ? 3.753 -0.369 -10.774 1.00 98.19 221 MET A O 1
ATOM 1715 N N . ILE A 1 222 ? 2.174 1.026 -9.984 1.00 97.50 222 ILE A N 1
ATOM 1716 C CA . ILE A 1 222 ? 1.918 1.720 -11.264 1.00 97.50 222 ILE A CA 1
ATOM 1717 C C . ILE A 1 222 ? 2.817 2.958 -11.386 1.00 97.50 222 ILE A C 1
ATOM 1719 O O . ILE A 1 222 ? 2.390 4.089 -11.601 1.00 97.50 222 ILE A O 1
ATOM 1723 N N . HIS A 1 223 ? 4.120 2.719 -11.267 1.00 95.62 223 HIS A N 1
ATOM 1724 C CA . HIS A 1 223 ? 5.133 3.764 -11.270 1.00 95.62 223 HIS A CA 1
ATOM 1725 C C . HIS A 1 223 ? 6.241 3.443 -12.283 1.00 95.62 223 HIS A C 1
ATOM 1727 O O . HIS A 1 223 ? 6.717 2.302 -12.315 1.00 95.62 223 HIS A O 1
ATOM 1733 N N . PRO A 1 224 ? 6.744 4.420 -13.067 1.00 94.88 224 PRO A N 1
ATOM 1734 C CA . PRO A 1 224 ? 7.792 4.186 -14.066 1.00 94.88 224 PRO A CA 1
ATOM 1735 C C . PRO A 1 224 ? 9.028 3.442 -13.548 1.00 94.88 224 PRO A C 1
ATOM 1737 O O . PRO A 1 224 ? 9.539 2.565 -14.234 1.00 94.88 224 PRO A O 1
ATOM 1740 N N . LEU A 1 225 ? 9.465 3.724 -12.314 1.00 93.62 225 LEU A N 1
ATOM 1741 C CA . LEU A 1 225 ? 10.528 2.976 -11.619 1.00 93.62 225 LEU A CA 1
ATOM 1742 C C . LEU A 1 225 ? 10.343 1.453 -11.706 1.00 93.62 225 LEU A C 1
ATOM 1744 O O . LEU A 1 225 ? 11.303 0.740 -11.991 1.00 93.62 225 LEU A O 1
ATOM 1748 N N . ALA A 1 226 ? 9.129 0.972 -11.432 1.00 95.62 226 ALA A N 1
ATOM 1749 C CA . ALA A 1 226 ? 8.798 -0.445 -11.400 1.00 95.62 226 ALA A CA 1
ATOM 1750 C C . ALA A 1 226 ? 8.428 -0.984 -12.783 1.00 95.62 226 ALA A C 1
ATOM 1752 O O . ALA A 1 226 ? 8.834 -2.098 -13.111 1.00 95.62 226 ALA A O 1
ATOM 1753 N N . ILE A 1 227 ? 7.709 -0.201 -13.589 1.00 97.12 227 ILE A N 1
ATOM 1754 C CA . ILE A 1 227 ? 7.167 -0.631 -14.883 1.00 97.12 227 ILE A CA 1
ATOM 1755 C C . ILE A 1 227 ? 8.232 -0.628 -15.983 1.00 97.12 227 ILE A C 1
ATOM 1757 O O . ILE A 1 227 ? 8.524 -1.663 -16.577 1.00 97.12 227 ILE A O 1
ATOM 1761 N N . ASP A 1 228 ? 8.804 0.538 -16.270 1.00 94.62 228 ASP A N 1
ATOM 1762 C CA . ASP A 1 228 ? 9.859 0.732 -17.263 1.00 94.62 228 ASP A CA 1
ATOM 1763 C C . ASP A 1 228 ? 10.364 2.185 -17.160 1.00 94.62 228 ASP A C 1
ATOM 1765 O O . ASP A 1 228 ? 9.661 3.104 -17.582 1.00 94.62 228 ASP A O 1
ATOM 1769 N N . PRO A 1 229 ? 11.558 2.444 -16.599 1.00 91.75 229 PRO A N 1
ATOM 1770 C CA . PRO A 1 229 ? 12.058 3.809 -16.444 1.00 91.75 229 PRO A CA 1
ATOM 1771 C C . PRO A 1 229 ? 12.354 4.519 -17.771 1.00 91.75 229 PRO A C 1
ATOM 1773 O O . PRO A 1 229 ? 12.444 5.745 -17.797 1.00 91.75 229 PRO A O 1
ATOM 1776 N N . GLY A 1 230 ? 12.565 3.764 -18.856 1.00 91.31 230 GLY A N 1
ATOM 1777 C CA . GLY A 1 230 ? 12.917 4.304 -20.168 1.00 91.31 230 GLY A CA 1
ATOM 1778 C C . GLY A 1 230 ? 11.719 4.486 -21.097 1.00 91.31 230 GLY A C 1
ATOM 1779 O O . GLY A 1 230 ? 11.746 5.370 -21.953 1.00 91.31 230 GLY A O 1
ATOM 1780 N N . ALA A 1 231 ? 10.685 3.657 -20.946 1.00 92.31 231 ALA A N 1
ATOM 1781 C CA . ALA A 1 231 ? 9.490 3.678 -21.784 1.00 92.31 231 ALA A CA 1
ATOM 1782 C C . ALA A 1 231 ? 8.245 3.164 -21.028 1.00 92.31 231 ALA A C 1
ATOM 1784 O O . ALA A 1 231 ? 7.704 2.111 -21.378 1.00 92.31 231 ALA A O 1
ATOM 1785 N N . PRO A 1 232 ? 7.771 3.876 -19.989 1.00 94.88 232 PRO A N 1
ATOM 1786 C CA . PRO A 1 232 ? 6.601 3.441 -19.240 1.00 94.88 232 PRO A CA 1
ATOM 1787 C C . PRO A 1 232 ? 5.331 3.601 -20.087 1.00 94.88 232 PRO A C 1
ATOM 1789 O O . PRO A 1 232 ? 5.024 4.699 -20.548 1.00 94.88 232 PRO A O 1
ATOM 1792 N N . THR A 1 233 ? 4.567 2.520 -20.267 1.00 97.69 233 THR A N 1
ATOM 1793 C CA . THR A 1 233 ? 3.255 2.545 -20.944 1.00 97.69 233 THR A CA 1
ATOM 1794 C C . THR A 1 233 ? 2.227 1.702 -20.193 1.00 97.69 233 THR A C 1
ATOM 1796 O O . THR A 1 233 ? 2.587 0.850 -19.377 1.00 97.69 233 THR A O 1
ATOM 1799 N N . ILE A 1 234 ? 0.939 1.902 -20.488 1.00 98.38 234 ILE A N 1
ATOM 1800 C CA . ILE A 1 234 ? -0.145 1.090 -19.915 1.00 98.38 234 ILE A CA 1
ATOM 1801 C C . ILE A 1 234 ? 0.005 -0.381 -20.337 1.00 98.38 234 ILE A C 1
ATOM 1803 O O . ILE A 1 234 ? -0.202 -1.284 -19.533 1.00 98.38 234 ILE A O 1
ATOM 1807 N N . GLU A 1 235 ? 0.448 -0.659 -21.562 1.00 98.44 235 GLU A N 1
ATOM 1808 C CA . GLU A 1 235 ? 0.711 -2.028 -22.021 1.00 98.44 235 GLU A CA 1
ATOM 1809 C C . GLU A 1 235 ? 1.810 -2.701 -21.195 1.00 98.44 235 GLU A C 1
ATOM 1811 O O . GLU A 1 235 ? 1.670 -3.870 -20.846 1.00 98.44 235 GLU A O 1
ATOM 1816 N N . ARG A 1 236 ? 2.861 -1.962 -20.806 1.00 98.25 236 ARG A N 1
ATOM 1817 C CA . ARG A 1 236 ? 3.902 -2.477 -19.903 1.00 98.25 236 ARG A CA 1
ATOM 1818 C C . ARG A 1 236 ? 3.347 -2.778 -18.510 1.00 98.25 236 ARG A C 1
ATOM 1820 O O . ARG A 1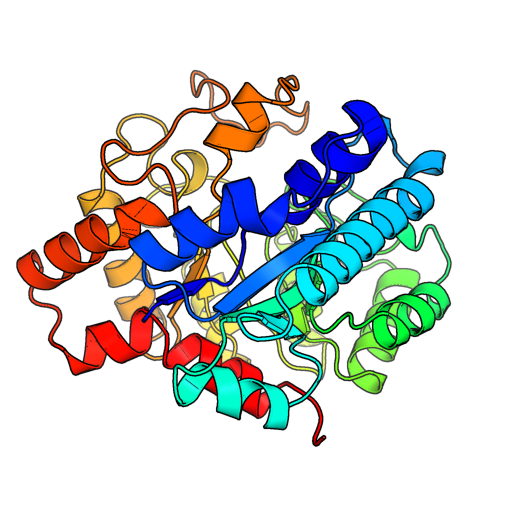 236 ? 3.748 -3.771 -17.909 1.00 98.25 236 ARG A O 1
ATOM 1827 N N . VAL A 1 237 ? 2.387 -1.993 -18.010 1.00 98.69 237 VAL A N 1
ATOM 1828 C CA . VAL A 1 237 ? 1.648 -2.335 -16.776 1.00 98.69 237 VAL A CA 1
ATOM 1829 C C . VAL A 1 237 ? 0.932 -3.676 -16.941 1.00 98.69 237 VAL A C 1
ATOM 1831 O O . VAL A 1 237 ? 1.045 -4.546 -16.077 1.00 98.69 237 VAL A O 1
ATOM 1834 N N . VAL A 1 238 ? 0.251 -3.894 -18.070 1.00 98.69 238 VAL A N 1
ATOM 1835 C CA . VAL A 1 238 ? -0.429 -5.172 -18.329 1.00 98.69 238 VAL A CA 1
ATOM 1836 C C . VAL A 1 238 ? 0.563 -6.334 -18.484 1.00 98.69 238 VAL A C 1
ATOM 1838 O O . VAL A 1 238 ? 0.282 -7.415 -17.967 1.00 98.69 238 VAL A O 1
ATOM 1841 N N . ASP A 1 239 ? 1.744 -6.128 -19.081 1.00 98.75 239 ASP A N 1
ATOM 1842 C CA . ASP A 1 239 ? 2.807 -7.149 -19.140 1.00 98.75 239 ASP A CA 1
ATOM 1843 C C . ASP A 1 239 ? 3.218 -7.621 -17.735 1.00 98.75 239 ASP A C 1
ATOM 1845 O O . ASP A 1 239 ? 3.374 -8.820 -17.491 1.00 98.75 239 ASP A O 1
ATOM 1849 N N . HIS A 1 240 ? 3.371 -6.689 -16.789 1.00 98.81 240 HIS A N 1
ATOM 1850 C CA . HIS A 1 240 ? 3.667 -7.009 -15.393 1.00 98.81 240 HIS A CA 1
ATOM 1851 C C . HIS A 1 240 ? 2.547 -7.827 -14.734 1.00 98.81 240 HIS A C 1
ATOM 1853 O O . HIS A 1 240 ? 2.829 -8.823 -14.063 1.00 98.81 240 HIS A O 1
ATOM 1859 N N . LEU A 1 241 ? 1.284 -7.440 -14.941 1.00 98.75 241 LEU A N 1
ATOM 1860 C CA . LEU A 1 241 ? 0.121 -8.152 -14.397 1.00 98.75 241 LEU A CA 1
ATOM 1861 C C . LEU A 1 241 ? 0.002 -9.571 -14.959 1.00 98.75 241 LEU A C 1
ATOM 1863 O O . LEU A 1 241 ? -0.237 -10.517 -14.209 1.00 98.75 241 LEU A O 1
ATOM 1867 N N . GLU A 1 242 ? 0.178 -9.737 -16.270 1.00 98.69 242 GLU A N 1
ATOM 1868 C CA . GLU A 1 242 ? 0.148 -11.042 -16.932 1.00 98.69 242 GLU A CA 1
ATOM 1869 C C . GLU A 1 242 ? 1.304 -11.934 -16.478 1.00 98.69 242 GLU A C 1
ATOM 1871 O O . GLU A 1 242 ? 1.088 -13.117 -16.195 1.00 98.69 242 GLU A O 1
ATOM 1876 N N . HIS A 1 243 ? 2.510 -11.373 -16.342 1.00 98.88 243 HIS A N 1
ATOM 1877 C CA . HIS A 1 243 ? 3.656 -12.105 -15.810 1.00 98.88 243 HIS A CA 1
ATOM 1878 C C . HIS A 1 243 ? 3.389 -12.578 -14.381 1.00 98.88 243 HIS A C 1
ATOM 1880 O O . HIS A 1 243 ? 3.464 -13.778 -14.114 1.00 98.88 243 HIS A O 1
ATOM 1886 N N . ALA A 1 244 ? 2.997 -11.678 -13.475 1.00 98.88 244 ALA A N 1
ATOM 1887 C CA . ALA A 1 244 ? 2.676 -12.035 -12.095 1.00 98.88 244 ALA A CA 1
ATOM 1888 C C . ALA A 1 244 ? 1.563 -13.097 -12.028 1.00 98.88 244 ALA A C 1
ATOM 1890 O O . ALA A 1 244 ? 1.735 -14.127 -11.372 1.00 98.88 244 ALA A O 1
ATOM 1891 N N . ALA A 1 245 ? 0.471 -12.922 -12.783 1.00 98.56 245 ALA A N 1
ATOM 1892 C CA . ALA A 1 245 ? -0.604 -13.910 -12.877 1.00 98.56 245 ALA A CA 1
ATOM 1893 C C . ALA A 1 245 ? -0.107 -15.281 -13.365 1.00 98.56 245 ALA A C 1
ATOM 1895 O O . ALA A 1 245 ? -0.600 -16.308 -12.903 1.00 98.56 245 ALA A O 1
ATOM 1896 N N . SER A 1 246 ? 0.872 -15.323 -14.273 1.00 98.69 246 SER A N 1
ATOM 1897 C CA . SER A 1 246 ? 1.450 -16.582 -14.759 1.00 98.69 246 SER A CA 1
ATOM 1898 C C . SER A 1 246 ? 2.303 -17.306 -13.708 1.00 98.69 246 SER A C 1
ATOM 1900 O O . SER A 1 246 ? 2.375 -18.535 -13.721 1.00 98.69 246 SER A O 1
ATOM 1902 N N . VAL A 1 247 ? 2.927 -16.565 -12.783 1.00 98.88 247 VAL A N 1
ATOM 1903 C CA . VAL A 1 247 ? 3.822 -17.117 -11.752 1.00 98.88 247 VAL A CA 1
ATOM 1904 C C . VAL A 1 247 ? 3.053 -17.559 -10.507 1.00 98.88 247 VAL A C 1
ATOM 1906 O O . VAL A 1 247 ? 3.345 -18.628 -9.968 1.00 98.88 247 VAL A O 1
ATOM 1909 N N . ILE A 1 248 ? 2.093 -16.752 -10.041 1.00 98.62 248 ILE A N 1
ATOM 1910 C CA . ILE A 1 248 ? 1.383 -16.975 -8.765 1.00 98.62 248 ILE A CA 1
ATOM 1911 C C . ILE A 1 248 ? -0.131 -17.163 -8.904 1.00 98.62 248 ILE A C 1
ATOM 1913 O O . ILE A 1 248 ? -0.808 -17.432 -7.913 1.00 98.62 248 ILE A O 1
ATOM 1917 N N . GLY A 1 249 ? -0.662 -17.080 -10.120 1.00 97.88 249 GLY A N 1
ATOM 1918 C CA . GLY A 1 249 ? -2.092 -17.168 -10.399 1.00 97.88 249 GLY A CA 1
ATOM 1919 C C . GLY A 1 249 ? -2.792 -15.801 -10.373 1.00 97.88 249 GLY A C 1
ATOM 1920 O O . GLY A 1 249 ? -2.394 -14.906 -9.623 1.00 97.88 249 GLY A O 1
ATOM 1921 N N . PRO A 1 250 ? -3.865 -15.626 -11.168 1.00 97.19 250 PRO A N 1
ATOM 1922 C CA . PRO A 1 250 ? -4.598 -14.360 -11.265 1.00 97.19 250 PRO A CA 1
ATOM 1923 C C . PRO A 1 250 ? -5.346 -13.984 -9.977 1.00 97.19 250 PRO A C 1
ATOM 1925 O O . PRO A 1 250 ? -5.660 -12.817 -9.782 1.00 97.19 250 PRO A O 1
ATOM 1928 N N . ASP A 1 251 ? -5.592 -14.938 -9.076 1.00 97.12 251 ASP A N 1
ATOM 1929 C CA . ASP A 1 251 ? -6.283 -14.704 -7.798 1.00 97.12 251 ASP A CA 1
ATOM 1930 C C . ASP A 1 251 ? -5.354 -14.160 -6.696 1.00 97.12 251 ASP A C 1
ATOM 1932 O O . ASP A 1 251 ? -5.776 -13.961 -5.555 1.00 97.12 251 ASP A O 1
ATOM 1936 N N . ARG A 1 252 ? -4.067 -13.955 -7.005 1.00 98.31 252 ARG A N 1
ATOM 1937 C CA . ARG A 1 252 ? -3.043 -13.512 -6.045 1.00 98.31 252 ARG A CA 1
ATOM 1938 C C . ARG A 1 252 ? -2.393 -12.184 -6.413 1.00 98.31 252 ARG A C 1
ATOM 1940 O O . ARG A 1 252 ? -1.343 -11.854 -5.870 1.00 98.31 252 ARG A O 1
ATOM 1947 N N . ILE A 1 253 ? -3.013 -11.426 -7.311 1.00 98.75 253 ILE A N 1
ATOM 1948 C CA . ILE A 1 253 ? -2.539 -10.102 -7.714 1.00 98.75 253 ILE A CA 1
ATOM 1949 C C . ILE A 1 253 ? -3.585 -9.023 -7.422 1.00 98.75 253 ILE A C 1
ATOM 1951 O O . ILE A 1 253 ? -4.786 -9.292 -7.481 1.00 98.75 253 ILE A O 1
ATOM 1955 N N . CYS A 1 254 ? -3.133 -7.814 -7.113 1.00 98.81 254 CYS A N 1
ATOM 1956 C CA . CYS A 1 254 ? -3.961 -6.621 -6.949 1.00 98.81 254 CYS A CA 1
ATOM 1957 C C . CYS A 1 254 ? -3.235 -5.378 -7.488 1.00 98.81 254 CYS A C 1
ATOM 1959 O O . CYS A 1 254 ? -2.130 -5.470 -8.029 1.00 98.81 254 CYS A O 1
ATOM 1961 N N . LEU A 1 255 ? -3.871 -4.216 -7.370 1.00 98.75 255 LEU A N 1
ATOM 1962 C CA . LEU A 1 255 ? -3.298 -2.926 -7.751 1.00 98.75 255 LEU A CA 1
ATOM 1963 C C . LEU A 1 255 ? -2.675 -2.242 -6.529 1.00 98.75 255 LEU A C 1
ATOM 1965 O O . LEU A 1 255 ? -3.224 -2.346 -5.434 1.00 98.75 255 LEU A O 1
ATOM 1969 N N . GLY A 1 256 ? -1.557 -1.544 -6.725 1.00 98.31 256 GLY A N 1
ATOM 1970 C CA . GLY A 1 256 ? -0.972 -0.599 -5.771 1.00 98.31 256 GLY A CA 1
ATOM 1971 C C . GLY A 1 256 ? -0.513 0.635 -6.539 1.00 98.31 256 GLY A C 1
ATOM 1972 O O . GLY A 1 256 ? 0.575 0.631 -7.103 1.00 98.31 256 GLY A O 1
ATOM 1973 N N . GLY A 1 257 ? -1.369 1.645 -6.656 1.00 96.38 257 GLY A N 1
ATOM 1974 C CA . GLY A 1 257 ? -1.209 2.719 -7.637 1.00 96.38 257 GLY A CA 1
ATOM 1975 C C . GLY A 1 257 ? 0.096 3.498 -7.490 1.00 96.38 257 GLY A C 1
ATOM 1976 O O . GLY A 1 257 ? 0.774 3.737 -8.485 1.00 96.38 257 GLY A O 1
ATOM 1977 N N . ASP A 1 258 ? 0.463 3.833 -6.253 1.00 96.44 258 ASP A N 1
ATOM 1978 C CA . ASP A 1 258 ? 1.636 4.644 -5.916 1.00 96.44 258 ASP A CA 1
ATOM 1979 C C . ASP A 1 258 ? 1.714 5.951 -6.740 1.00 96.44 258 ASP A C 1
ATOM 1981 O O . ASP A 1 258 ? 2.655 6.252 -7.485 1.00 96.44 258 ASP A O 1
ATOM 1985 N N . TRP A 1 259 ? 0.625 6.724 -6.669 1.00 94.94 259 TRP A N 1
ATOM 1986 C CA . TRP A 1 259 ? 0.442 7.946 -7.450 1.00 94.94 259 TRP A CA 1
ATOM 1987 C C . TRP A 1 259 ? 1.224 9.126 -6.866 1.00 94.94 259 TRP A C 1
ATOM 1989 O O . TRP A 1 259 ? 0.742 9.863 -6.007 1.00 94.94 259 TRP A O 1
ATOM 1999 N N . ILE A 1 260 ? 2.413 9.374 -7.406 1.00 89.38 260 ILE A N 1
ATOM 2000 C CA . ILE A 1 260 ? 3.339 10.376 -6.857 1.00 89.38 260 ILE A CA 1
ATOM 2001 C C . ILE A 1 260 ? 3.282 11.768 -7.509 1.00 89.38 260 ILE A C 1
ATOM 2003 O O . ILE A 1 260 ? 3.942 12.694 -7.032 1.00 89.38 260 ILE A O 1
ATOM 2007 N N . LYS A 1 261 ? 2.564 11.949 -8.627 1.00 91.56 261 LYS A N 1
ATOM 2008 C CA . LYS A 1 261 ? 2.625 13.189 -9.433 1.00 91.56 261 LYS A CA 1
ATOM 2009 C C . LYS A 1 261 ? 2.246 14.424 -8.624 1.00 91.56 261 LYS A C 1
ATOM 2011 O O . LYS A 1 261 ? 2.999 15.392 -8.563 1.00 91.56 261 LYS A O 1
ATOM 2016 N N . ARG A 1 262 ? 1.084 14.362 -7.972 1.00 91.50 262 ARG A N 1
ATOM 2017 C CA . ARG A 1 262 ? 0.541 15.462 -7.164 1.00 91.50 262 ARG A CA 1
ATOM 2018 C C . ARG A 1 262 ? 1.439 15.791 -5.978 1.00 91.50 262 ARG A C 1
ATOM 2020 O O . ARG A 1 262 ? 1.612 16.962 -5.650 1.00 91.50 262 ARG A O 1
ATOM 2027 N N . LEU A 1 263 ? 2.027 14.764 -5.365 1.00 91.62 263 LEU A N 1
ATOM 2028 C CA . LEU A 1 263 ? 2.981 14.927 -4.275 1.00 91.62 263 LEU A CA 1
ATOM 2029 C C . LEU A 1 263 ? 4.233 15.662 -4.741 1.00 91.62 263 LEU A C 1
ATOM 2031 O O . LEU A 1 263 ? 4.597 16.643 -4.109 1.00 91.62 263 LEU A O 1
ATOM 2035 N N . HIS A 1 264 ? 4.831 15.280 -5.871 1.00 90.06 264 HIS A N 1
ATOM 2036 C CA . HIS A 1 264 ? 6.010 15.974 -6.403 1.00 90.06 264 HIS A CA 1
ATOM 2037 C C . HIS A 1 264 ? 5.713 17.412 -6.844 1.00 90.06 264 HIS A C 1
ATOM 2039 O O . HIS A 1 264 ? 6.550 18.292 -6.663 1.00 90.06 264 HIS A O 1
ATOM 2045 N N . GLU A 1 265 ? 4.527 17.681 -7.396 1.00 92.12 265 GLU A N 1
ATOM 2046 C CA . GLU A 1 265 ? 4.103 19.045 -7.743 1.00 92.12 265 GLU A CA 1
ATOM 2047 C C . GLU A 1 265 ? 3.909 19.927 -6.495 1.00 92.12 265 GLU A C 1
ATOM 2049 O O . GLU A 1 265 ? 4.206 21.124 -6.528 1.00 92.12 265 GLU A O 1
ATOM 2054 N N . LEU A 1 266 ? 3.415 19.350 -5.393 1.00 92.12 266 LEU A N 1
ATOM 2055 C CA . LEU A 1 266 ? 3.155 20.061 -4.138 1.00 92.12 266 LEU A CA 1
ATOM 2056 C C . LEU A 1 266 ? 4.407 20.208 -3.262 1.00 92.12 266 LEU A C 1
ATOM 2058 O O . LEU A 1 266 ? 4.624 21.251 -2.646 1.00 92.12 266 LEU A O 1
ATOM 2062 N N . MET A 1 267 ? 5.201 19.147 -3.186 1.00 89.81 267 MET A N 1
ATOM 2063 C CA . MET A 1 267 ? 6.357 18.977 -2.314 1.00 89.81 267 MET A CA 1
ATOM 2064 C C . MET A 1 267 ? 7.538 18.418 -3.120 1.00 89.81 267 MET A C 1
ATOM 2066 O O . MET A 1 267 ? 7.875 17.244 -2.976 1.00 89.81 267 MET A O 1
ATOM 2070 N N . PRO A 1 268 ? 8.192 19.236 -3.964 1.00 85.44 268 PRO A N 1
ATOM 2071 C CA . PRO A 1 268 ? 9.389 18.795 -4.664 1.00 85.44 268 PRO A CA 1
ATOM 2072 C C . PRO A 1 268 ? 10.469 18.413 -3.648 1.00 85.44 268 PRO A C 1
ATOM 2074 O O . PRO A 1 268 ? 10.865 19.244 -2.824 1.00 85.44 268 PRO A O 1
ATOM 2077 N N . ALA A 1 269 ? 10.942 17.175 -3.716 1.00 78.62 269 ALA A N 1
ATOM 2078 C CA . ALA A 1 269 ? 11.981 16.641 -2.851 1.00 78.62 269 ALA A CA 1
ATOM 2079 C C . ALA A 1 269 ? 13.048 15.975 -3.721 1.00 78.62 269 ALA A C 1
ATOM 2081 O O . ALA A 1 269 ? 12.687 15.267 -4.659 1.00 78.62 269 ALA A O 1
ATOM 2082 N N . PRO A 1 270 ? 14.344 16.190 -3.435 1.00 76.25 270 PRO A N 1
ATOM 2083 C CA . PRO A 1 270 ? 15.397 15.563 -4.213 1.00 76.25 270 PRO A CA 1
ATOM 2084 C C . PRO A 1 270 ? 15.329 14.041 -4.081 1.00 76.25 270 PRO A C 1
ATOM 2086 O O . PRO A 1 270 ? 15.034 13.513 -3.008 1.00 76.25 270 PRO A O 1
ATOM 2089 N N . ALA A 1 271 ? 15.711 13.352 -5.152 1.00 79.06 271 ALA A N 1
ATOM 2090 C CA . ALA A 1 271 ? 15.896 11.912 -5.168 1.00 79.06 271 ALA A CA 1
ATOM 2091 C C . ALA A 1 271 ? 16.669 11.427 -3.922 1.00 79.06 271 ALA A C 1
ATOM 2093 O O . ALA A 1 271 ? 17.747 11.963 -3.614 1.00 79.06 271 ALA A O 1
ATOM 2094 N N . PRO A 1 272 ? 16.163 10.402 -3.211 1.00 81.31 272 PRO A N 1
ATOM 2095 C CA . PRO A 1 272 ? 16.841 9.863 -2.046 1.00 81.31 272 PRO A CA 1
ATOM 2096 C C . PRO A 1 272 ? 18.227 9.326 -2.443 1.00 81.31 272 PRO A C 1
ATOM 2098 O O . PRO A 1 272 ? 18.380 8.677 -3.481 1.00 81.31 272 PRO A O 1
ATOM 2101 N N . PRO A 1 273 ? 19.270 9.551 -1.624 1.00 83.88 273 PRO A N 1
ATOM 2102 C CA . PRO A 1 273 ? 20.620 9.071 -1.907 1.00 83.88 273 PRO A CA 1
ATOM 2103 C C . PRO A 1 273 ? 20.774 7.582 -1.541 1.00 83.88 273 PRO A C 1
ATOM 2105 O O . PRO A 1 273 ? 21.693 7.209 -0.813 1.00 83.88 273 PRO A O 1
ATOM 2108 N N . ASP A 1 274 ? 19.851 6.737 -1.999 1.00 87.00 274 ASP A N 1
ATOM 2109 C CA . ASP A 1 274 ? 19.770 5.307 -1.671 1.00 87.00 274 ASP A CA 1
ATOM 2110 C C . ASP A 1 274 ? 20.254 4.383 -2.804 1.00 87.00 274 ASP A C 1
ATOM 2112 O O . ASP A 1 274 ? 20.485 3.196 -2.586 1.00 87.00 274 ASP A O 1
ATOM 2116 N N . GLY A 1 275 ? 20.474 4.936 -4.002 1.00 84.62 275 GLY A N 1
ATOM 2117 C CA . GLY A 1 275 ? 20.977 4.200 -5.162 1.00 84.62 275 GLY A CA 1
ATOM 2118 C C . GLY A 1 275 ? 19.942 3.303 -5.845 1.00 84.62 275 GLY A C 1
ATOM 2119 O O . GLY A 1 275 ? 20.320 2.517 -6.712 1.00 84.62 275 GLY A O 1
ATOM 2120 N N . LEU A 1 276 ? 18.660 3.415 -5.484 1.00 87.44 276 LEU A N 1
ATOM 2121 C CA . LEU A 1 276 ? 17.578 2.617 -6.067 1.00 87.44 276 LEU A CA 1
ATOM 2122 C C . LEU A 1 276 ? 16.948 3.286 -7.293 1.00 87.44 276 LEU A C 1
ATOM 2124 O O . LEU A 1 276 ? 16.355 2.605 -8.130 1.00 87.44 276 LEU A O 1
ATOM 2128 N N . MET A 1 277 ? 17.097 4.606 -7.429 1.00 85.12 277 MET A N 1
ATOM 2129 C CA . MET A 1 277 ? 16.636 5.324 -8.614 1.00 85.12 277 MET A CA 1
ATOM 2130 C C . MET A 1 277 ? 17.555 5.073 -9.824 1.00 85.12 277 MET A C 1
ATOM 2132 O O . MET A 1 277 ? 18.767 5.298 -9.740 1.00 85.12 277 MET A O 1
ATOM 2136 N N . PRO A 1 278 ? 17.004 4.652 -10.977 1.00 84.75 278 PRO A N 1
ATOM 2137 C CA . PRO A 1 278 ? 17.772 4.462 -12.194 1.00 84.75 278 PRO A CA 1
ATOM 2138 C C . PRO A 1 278 ? 18.232 5.817 -12.758 1.00 84.75 278 PRO A C 1
ATOM 2140 O O . PRO A 1 278 ? 17.507 6.813 -12.661 1.00 84.75 278 PRO A O 1
ATOM 2143 N N . PRO A 1 279 ? 19.413 5.878 -13.401 1.00 78.56 279 PRO A N 1
ATOM 2144 C CA . PRO A 1 279 ? 19.885 7.104 -14.032 1.00 78.56 279 PRO A CA 1
ATOM 2145 C C . PRO A 1 279 ? 18.894 7.635 -15.076 1.00 78.56 279 PRO A C 1
ATOM 2147 O O . PRO A 1 279 ? 18.488 6.906 -15.977 1.00 78.56 279 PRO A O 1
ATOM 2150 N N . GLY A 1 280 ? 18.565 8.926 -14.997 1.00 77.06 280 GLY A N 1
ATOM 2151 C CA . GLY A 1 280 ? 17.772 9.627 -16.014 1.00 77.06 280 GLY A CA 1
ATOM 2152 C C . GLY A 1 280 ? 16.255 9.603 -15.813 1.00 77.06 280 GLY A C 1
ATOM 2153 O O . GLY A 1 280 ? 15.565 10.310 -16.543 1.00 77.06 280 GLY A O 1
ATOM 2154 N N . LEU A 1 281 ? 15.737 8.873 -14.820 1.00 84.56 281 LEU A N 1
ATOM 2155 C CA . LEU A 1 281 ? 14.333 8.991 -14.428 1.00 84.56 281 LEU A CA 1
ATOM 2156 C C . LEU A 1 281 ? 14.136 10.293 -13.641 1.00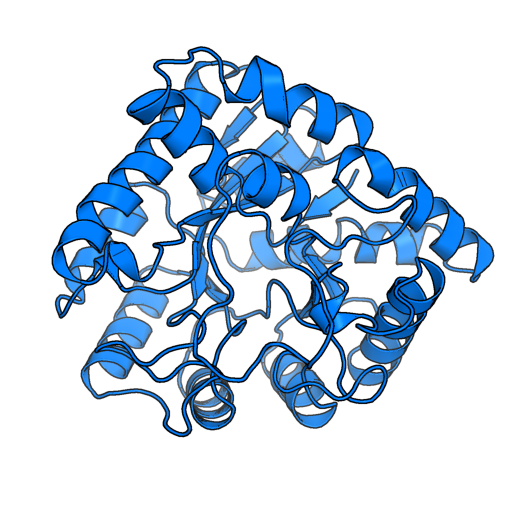 84.56 281 LEU A C 1
ATOM 2158 O O . LEU A 1 281 ? 14.706 10.459 -12.563 1.00 84.56 281 LEU A O 1
ATOM 2162 N N . ALA A 1 282 ? 13.358 11.225 -14.191 1.00 80.44 282 ALA A N 1
ATOM 2163 C CA . ALA A 1 282 ? 13.046 12.479 -13.515 1.00 80.44 282 ALA A CA 1
ATOM 2164 C C . ALA A 1 282 ? 12.005 12.266 -12.403 1.00 80.44 282 ALA A C 1
ATOM 2166 O O . ALA A 1 282 ? 11.098 11.440 -12.533 1.00 80.44 282 ALA A O 1
ATOM 2167 N N . GLU A 1 283 ? 12.109 13.044 -11.330 1.00 78.56 283 GLU A N 1
ATOM 2168 C CA . GLU A 1 283 ? 11.091 13.114 -10.276 1.00 78.56 283 GLU A CA 1
ATOM 2169 C C . GLU A 1 283 ? 9.723 13.498 -10.860 1.00 78.56 283 GLU A C 1
ATOM 2171 O O . GLU A 1 283 ? 9.631 14.302 -11.791 1.00 78.56 283 GLU A O 1
ATOM 2176 N N . GLY A 1 284 ? 8.652 12.894 -10.340 1.00 80.38 284 GLY A N 1
ATOM 2177 C CA . GLY A 1 284 ? 7.291 13.127 -10.834 1.00 80.38 284 GLY A CA 1
ATOM 2178 C C . GLY A 1 284 ? 6.987 12.555 -12.227 1.00 80.38 284 GLY A C 1
ATOM 2179 O O . GLY A 1 284 ? 5.913 12.830 -12.766 1.00 80.38 284 GLY A O 1
ATOM 2180 N N . THR A 1 285 ? 7.889 11.763 -12.827 1.00 87.38 285 THR A N 1
ATOM 2181 C CA . THR A 1 285 ? 7.589 11.050 -14.082 1.00 87.38 285 THR A CA 1
ATOM 2182 C C . THR A 1 285 ? 6.423 10.088 -13.861 1.00 87.38 285 THR A C 1
ATOM 2184 O O . THR A 1 285 ? 6.391 9.350 -12.879 1.00 87.38 285 THR A O 1
ATOM 2187 N N . THR A 1 286 ? 5.475 10.075 -14.796 1.00 93.50 286 THR A N 1
ATOM 2188 C CA . THR A 1 286 ? 4.280 9.219 -14.765 1.00 93.50 286 THR A CA 1
ATOM 2189 C C . THR A 1 286 ? 4.122 8.443 -16.066 1.00 93.50 286 THR A C 1
ATOM 2191 O O . THR A 1 286 ? 4.895 8.626 -17.008 1.00 93.50 286 THR A O 1
ATOM 2194 N N . ILE A 1 287 ? 3.131 7.557 -16.103 1.00 96.50 287 ILE A N 1
ATOM 2195 C CA . ILE A 1 287 ? 2.712 6.841 -17.305 1.00 96.50 287 ILE A CA 1
ATOM 2196 C C . ILE A 1 287 ? 1.660 7.700 -18.016 1.00 96.50 287 ILE A C 1
ATOM 2198 O O . ILE A 1 287 ? 0.708 8.164 -17.389 1.00 96.50 287 ILE A O 1
ATOM 2202 N N . GLU A 1 288 ? 1.833 7.952 -19.315 1.00 95.56 288 GLU A N 1
ATOM 2203 C CA . GLU A 1 288 ? 0.858 8.730 -20.088 1.00 95.56 288 GLU A CA 1
ATOM 2204 C C . GLU A 1 288 ? -0.512 8.031 -20.081 1.00 95.56 288 GLU A C 1
ATOM 2206 O O . GLU A 1 288 ? -0.608 6.844 -20.390 1.00 95.56 288 GLU A O 1
ATOM 2211 N N . GLY A 1 289 ? -1.562 8.769 -19.704 1.00 95.56 289 GLY A N 1
ATOM 2212 C CA . GLY A 1 289 ? -2.921 8.239 -19.559 1.00 95.56 289 GLY A CA 1
ATOM 2213 C C . GLY A 1 289 ? -3.128 7.328 -18.345 1.00 95.56 289 GLY A C 1
ATOM 2214 O O . GLY A 1 289 ? -4.157 6.662 -18.277 1.00 95.56 289 GLY A O 1
ATOM 2215 N N . LEU A 1 290 ? -2.158 7.257 -17.425 1.00 96.19 290 LEU A N 1
ATOM 2216 C CA . LEU A 1 290 ? -2.255 6.520 -16.165 1.00 96.19 290 LEU A CA 1
ATOM 2217 C C . LEU A 1 290 ? -1.342 7.159 -15.098 1.00 96.19 290 LEU A C 1
ATOM 2219 O O . LEU A 1 290 ? -0.345 6.590 -14.655 1.00 96.19 290 LEU A O 1
ATOM 2223 N N . SER A 1 291 ? -1.659 8.400 -14.744 1.00 94.56 291 SER A N 1
ATOM 2224 C CA . SER A 1 291 ? -0.894 9.305 -13.876 1.00 94.56 291 SER A CA 1
ATOM 2225 C C . SER A 1 291 ? -1.562 9.594 -12.525 1.00 94.56 291 SER A C 1
ATOM 2227 O O . SER A 1 291 ? -0.963 10.259 -11.674 1.00 94.56 291 SER A O 1
ATOM 2229 N N . GLY A 1 292 ? -2.781 9.091 -12.328 1.00 96.69 292 GLY A N 1
ATOM 2230 C CA . GLY A 1 292 ? -3.580 9.230 -11.115 1.00 96.69 292 GLY A CA 1
ATOM 2231 C C . GLY A 1 292 ? -4.752 8.243 -11.092 1.00 96.69 292 GLY A C 1
ATOM 2232 O O . GLY A 1 292 ? -5.031 7.591 -12.106 1.00 96.69 292 GLY A O 1
ATOM 2233 N N . PRO A 1 293 ? -5.457 8.124 -9.952 1.00 97.62 293 PRO A N 1
ATOM 2234 C CA . PRO A 1 293 ? -6.547 7.162 -9.802 1.00 97.62 293 PRO A CA 1
ATOM 2235 C C . PRO A 1 293 ? -7.713 7.432 -10.761 1.00 97.62 293 PRO A C 1
ATOM 2237 O O . PRO A 1 293 ? -8.375 6.494 -11.192 1.00 97.62 293 PRO A O 1
ATOM 2240 N N . GLU A 1 294 ? -7.949 8.686 -11.152 1.00 97.94 294 GLU A N 1
ATOM 2241 C CA . GLU A 1 294 ? -8.994 9.066 -12.106 1.00 97.94 294 GLU A CA 1
ATOM 2242 C C . GLU A 1 294 ? -8.799 8.463 -13.507 1.00 97.94 294 GLU A C 1
ATOM 2244 O O . GLU A 1 294 ? -9.736 8.437 -14.303 1.00 97.94 294 GLU A O 1
ATOM 2249 N N . GLU A 1 295 ? -7.600 7.958 -13.808 1.00 97.88 295 GLU A N 1
ATOM 2250 C CA . GLU A 1 295 ? -7.252 7.352 -15.093 1.00 97.88 295 GLU A CA 1
ATOM 2251 C C . GLU A 1 295 ? -7.291 5.811 -15.063 1.00 97.88 295 GLU A C 1
ATOM 2253 O O . GLU A 1 295 ? -7.027 5.165 -16.078 1.00 97.88 295 GLU A O 1
ATOM 2258 N N . TYR A 1 296 ? -7.715 5.190 -13.950 1.00 98.25 296 TYR A N 1
ATOM 2259 C CA . TYR A 1 296 ? -7.945 3.740 -13.883 1.00 98.25 296 TYR A CA 1
ATOM 2260 C C . TYR A 1 296 ? -8.816 3.165 -15.020 1.00 98.25 296 TYR A C 1
ATOM 2262 O O . TYR A 1 296 ? -8.500 2.062 -15.479 1.00 98.25 296 TYR A O 1
ATOM 2270 N N . PRO A 1 297 ? -9.852 3.859 -15.545 1.00 97.56 297 PRO A N 1
ATOM 2271 C CA . PRO A 1 297 ? -10.598 3.377 -16.709 1.00 97.56 297 PRO A CA 1
ATOM 2272 C C . PRO A 1 297 ? -9.722 3.044 -17.929 1.00 97.56 297 PRO A C 1
ATOM 2274 O O . PRO A 1 297 ? -10.004 2.069 -18.624 1.00 97.56 297 PRO A O 1
ATOM 2277 N N . ALA A 1 298 ? -8.616 3.763 -18.154 1.00 98.00 298 ALA A N 1
ATOM 2278 C CA . ALA A 1 298 ? -7.693 3.470 -19.254 1.00 98.00 298 ALA A CA 1
ATOM 2279 C C . ALA A 1 298 ? -6.975 2.119 -19.067 1.00 98.00 298 ALA A C 1
ATOM 2281 O O . ALA A 1 298 ? -6.796 1.362 -20.024 1.00 98.00 298 ALA A O 1
ATOM 2282 N N . LEU A 1 299 ? -6.620 1.760 -17.825 1.00 98.31 299 LEU A N 1
ATOM 2283 C CA . LEU A 1 299 ? -6.070 0.438 -17.510 1.00 98.31 299 LEU A CA 1
ATOM 2284 C C . LEU A 1 299 ? -7.108 -0.670 -17.744 1.00 98.31 299 LEU A C 1
ATOM 2286 O O . LEU A 1 299 ? -6.767 -1.734 -18.264 1.00 98.31 299 LEU A O 1
ATOM 2290 N N . VAL A 1 300 ? -8.375 -0.425 -17.399 1.00 98.00 300 VAL A N 1
ATOM 2291 C CA . VAL A 1 300 ? -9.474 -1.373 -17.649 1.00 98.00 300 VAL A CA 1
ATOM 2292 C C . VAL A 1 300 ? -9.637 -1.635 -19.149 1.00 98.00 300 VAL A C 1
ATOM 2294 O O . VAL A 1 300 ? -9.714 -2.794 -19.564 1.00 98.00 300 VAL A O 1
ATOM 2297 N N . GLU A 1 301 ? -9.623 -0.587 -19.975 1.00 97.94 301 GLU A N 1
ATOM 2298 C CA . GLU A 1 301 ? -9.671 -0.713 -21.438 1.00 97.94 301 GLU A CA 1
ATOM 2299 C C . GLU A 1 301 ? -8.471 -1.500 -21.989 1.00 97.94 301 GLU A C 1
ATOM 2301 O O . GLU A 1 301 ? -8.639 -2.381 -22.838 1.00 97.94 301 GLU A O 1
ATOM 2306 N N . ALA A 1 302 ? -7.264 -1.256 -21.471 1.00 98.31 302 ALA A N 1
ATOM 2307 C CA . ALA A 1 302 ? -6.067 -1.992 -21.875 1.00 98.31 302 ALA A CA 1
ATOM 2308 C C . ALA A 1 302 ? -6.140 -3.486 -21.503 1.00 98.31 302 ALA A C 1
ATOM 2310 O O . ALA A 1 302 ? -5.812 -4.347 -22.324 1.00 98.31 302 ALA A O 1
ATOM 2311 N N . LEU A 1 303 ? -6.630 -3.822 -20.304 1.00 98.25 303 LEU A N 1
ATOM 2312 C CA . LEU A 1 303 ? -6.865 -5.210 -19.884 1.00 98.25 303 LEU A CA 1
ATOM 2313 C C . LEU A 1 303 ? -7.889 -5.908 -20.793 1.00 98.25 303 LEU A C 1
ATOM 2315 O O . LEU A 1 303 ? -7.671 -7.049 -21.215 1.00 98.25 303 LEU A O 1
ATOM 2319 N N . GLN A 1 304 ? -8.974 -5.217 -21.154 1.00 97.38 304 GLN A N 1
ATOM 2320 C CA . GLN A 1 304 ? -9.979 -5.716 -22.101 1.00 97.38 304 GLN A CA 1
ATOM 2321 C C . GLN A 1 304 ? -9.380 -5.977 -23.484 1.00 97.38 304 GLN A C 1
ATOM 2323 O O . GLN A 1 304 ? -9.602 -7.043 -24.062 1.00 97.38 304 GLN A O 1
ATOM 2328 N N . ALA A 1 305 ? -8.571 -5.047 -24.000 1.00 97.88 305 ALA A N 1
ATOM 2329 C CA . ALA A 1 305 ? -7.879 -5.201 -25.279 1.00 97.88 305 ALA A CA 1
ATOM 2330 C C . ALA A 1 305 ? -6.899 -6.391 -25.280 1.00 97.88 305 ALA A C 1
ATOM 2332 O O . ALA A 1 305 ? -6.672 -7.014 -26.320 1.00 97.88 305 ALA A O 1
ATOM 2333 N N . ARG A 1 306 ? -6.363 -6.747 -24.107 1.00 97.25 306 ARG A N 1
ATOM 2334 C CA . ARG A 1 306 ? -5.513 -7.926 -23.870 1.00 97.25 306 ARG A CA 1
ATOM 2335 C C . ARG A 1 306 ? -6.293 -9.219 -23.612 1.00 97.25 306 ARG A C 1
ATOM 2337 O O . ARG A 1 306 ? -5.693 -10.270 -23.409 1.00 97.25 306 ARG A O 1
ATOM 2344 N N . GLY A 1 307 ? -7.624 -9.175 -23.670 1.00 97.25 307 GLY A N 1
ATOM 2345 C CA . GLY A 1 307 ? -8.484 -10.351 -23.554 1.00 97.25 307 GLY A CA 1
ATOM 2346 C C . GLY A 1 307 ? -8.723 -10.821 -22.120 1.00 97.25 307 GLY A C 1
ATOM 2347 O O . GLY A 1 307 ? -9.082 -11.982 -21.918 1.00 97.25 307 GLY A O 1
ATOM 2348 N N . TRP A 1 308 ? -8.533 -9.956 -21.120 1.00 97.38 308 TRP A N 1
ATOM 2349 C CA . TRP A 1 308 ? -9.011 -10.242 -19.770 1.00 97.38 308 TRP A CA 1
ATOM 2350 C C . TRP A 1 308 ? -10.537 -10.217 -19.775 1.00 97.38 308 TRP A C 1
ATOM 2352 O O . TRP A 1 308 ? -11.142 -9.221 -20.166 1.00 97.38 308 TRP A O 1
ATOM 2362 N N . ASP A 1 309 ? -11.168 -11.309 -19.354 1.00 96.38 309 ASP A N 1
ATOM 2363 C CA . ASP A 1 309 ? -12.618 -11.352 -19.181 1.00 96.38 309 ASP A CA 1
ATOM 2364 C C . ASP A 1 309 ? -13.064 -10.570 -17.932 1.00 96.38 309 ASP A C 1
ATOM 2366 O O . ASP A 1 309 ? -12.250 -10.078 -17.144 1.00 96.38 309 ASP A O 1
ATOM 2370 N N . ALA A 1 310 ? -14.381 -10.422 -17.776 1.00 95.75 310 ALA A N 1
ATOM 2371 C CA . ALA A 1 310 ? -14.971 -9.654 -16.684 1.00 95.75 310 ALA A CA 1
ATOM 2372 C C . ALA A 1 310 ? -14.632 -10.234 -15.301 1.00 95.75 310 ALA A C 1
ATOM 2374 O O . ALA A 1 310 ? -14.411 -9.466 -14.366 1.00 95.75 310 ALA A O 1
ATOM 2375 N N . ASP A 1 311 ? -14.539 -11.560 -15.175 1.00 96.38 311 ASP A N 1
ATOM 2376 C CA . ASP A 1 311 ? -14.256 -12.225 -13.901 1.00 96.38 311 ASP A CA 1
ATOM 2377 C C . ASP A 1 311 ? -12.802 -11.991 -13.475 1.00 96.38 311 ASP A C 1
ATOM 2379 O O . ASP A 1 311 ? -12.540 -11.602 -12.335 1.00 96.38 311 ASP A O 1
ATOM 2383 N N . ARG A 1 312 ? -11.845 -12.141 -14.401 1.00 96.44 312 ARG A N 1
ATOM 2384 C CA . ARG A 1 312 ? -10.427 -11.853 -14.147 1.00 96.44 312 ARG A CA 1
ATOM 2385 C C . ARG A 1 312 ? -10.184 -10.376 -13.863 1.00 96.44 312 ARG A C 1
ATOM 2387 O O . ARG A 1 312 ? -9.372 -10.062 -12.995 1.00 96.44 312 ARG A O 1
ATOM 2394 N N . GLN A 1 313 ? -10.870 -9.479 -14.575 1.00 96.94 313 GLN A N 1
ATOM 2395 C CA . GLN A 1 313 ? -10.824 -8.048 -14.275 1.00 96.94 313 GLN A CA 1
ATOM 2396 C C . GLN A 1 313 ? -11.365 -7.784 -12.874 1.00 96.94 313 GLN A C 1
ATOM 2398 O O . GLN A 1 313 ? -10.673 -7.178 -12.070 1.00 96.94 313 GLN A O 1
ATOM 2403 N N . HIS A 1 314 ? -12.551 -8.287 -12.536 1.00 97.31 314 HIS A N 1
ATOM 2404 C CA . HIS A 1 314 ? -13.125 -8.084 -11.210 1.00 97.31 314 HIS A CA 1
ATOM 2405 C C . HIS A 1 314 ? -12.209 -8.604 -10.089 1.00 97.31 314 HIS A C 1
ATOM 2407 O O . HIS A 1 314 ? -11.993 -7.907 -9.095 1.00 97.31 314 HIS A O 1
ATOM 2413 N N . ALA A 1 315 ? -11.622 -9.793 -10.265 1.00 97.81 315 ALA A N 1
ATOM 2414 C CA . ALA A 1 315 ? -10.672 -10.365 -9.317 1.00 97.81 315 ALA A CA 1
ATOM 2415 C C . ALA A 1 315 ? -9.447 -9.457 -9.113 1.00 97.81 315 ALA A C 1
ATOM 2417 O O . ALA A 1 315 ? -9.144 -9.101 -7.976 1.00 97.81 315 ALA A O 1
ATOM 2418 N N . LEU A 1 316 ? -8.785 -9.034 -10.194 1.00 98.56 316 LEU A N 1
ATOM 2419 C CA . LEU A 1 316 ? -7.616 -8.150 -10.137 1.00 98.56 316 LEU A CA 1
ATOM 2420 C C . LEU A 1 316 ? -7.947 -6.772 -9.547 1.00 98.56 316 LEU A C 1
ATOM 2422 O O . LEU A 1 316 ? -7.238 -6.289 -8.667 1.00 98.56 316 LEU A O 1
ATOM 2426 N N . LEU A 1 317 ? -8.990 -6.130 -10.076 1.00 98.56 317 LEU A N 1
ATOM 2427 C CA . LEU A 1 317 ? -9.291 -4.724 -9.824 1.00 98.56 317 LEU A CA 1
ATOM 2428 C C . LEU A 1 317 ? -9.774 -4.484 -8.394 1.00 98.56 317 LEU A C 1
ATOM 2430 O O . LEU A 1 317 ? -9.536 -3.408 -7.856 1.00 98.56 317 LEU A O 1
ATOM 2434 N N . SER A 1 318 ? -10.446 -5.456 -7.770 1.00 98.50 318 SER A N 1
ATOM 2435 C CA . SER A 1 318 ? -10.917 -5.305 -6.389 1.00 98.50 318 SER A CA 1
ATOM 2436 C C . SER A 1 318 ? -11.039 -6.611 -5.606 1.00 98.50 318 SER A C 1
ATOM 2438 O O . SER A 1 318 ? -10.711 -6.649 -4.419 1.00 98.50 318 SER A O 1
ATOM 2440 N N . GLY A 1 319 ? -11.512 -7.688 -6.239 1.00 98.56 319 GLY A N 1
ATOM 2441 C CA . GLY A 1 319 ? -11.935 -8.907 -5.545 1.00 98.56 319 GLY A CA 1
ATOM 2442 C C . GLY A 1 319 ? -10.828 -9.590 -4.735 1.00 98.56 319 GLY A C 1
ATOM 2443 O O . GLY A 1 319 ? -11.076 -10.059 -3.625 1.00 98.56 319 GLY A O 1
ATOM 2444 N N . ASN A 1 320 ? -9.600 -9.624 -5.252 1.00 98.81 320 ASN A N 1
ATOM 2445 C CA . ASN A 1 320 ? -8.467 -10.264 -4.587 1.00 98.81 320 ASN A CA 1
ATOM 2446 C C . ASN A 1 320 ? -8.041 -9.518 -3.322 1.00 98.81 320 ASN A C 1
ATOM 2448 O O . ASN A 1 320 ? -7.857 -10.152 -2.282 1.00 98.81 320 ASN A O 1
ATOM 2452 N N . LEU A 1 321 ? -7.928 -8.188 -3.392 1.00 98.88 321 LEU A N 1
ATOM 2453 C CA . LEU A 1 321 ? -7.554 -7.374 -2.237 1.00 98.88 321 LEU A CA 1
ATOM 2454 C C . LEU A 1 321 ? -8.657 -7.392 -1.172 1.00 98.88 321 LEU A C 1
ATOM 2456 O O . LEU A 1 321 ? -8.362 -7.620 -0.003 1.00 98.88 321 LEU A O 1
ATOM 2460 N N . LEU A 1 322 ? -9.925 -7.236 -1.566 1.00 98.75 322 LEU A N 1
ATOM 2461 C CA . LEU A 1 322 ? -11.057 -7.278 -0.632 1.00 98.75 322 LEU A CA 1
ATOM 2462 C C . LEU A 1 322 ? -11.159 -8.631 0.081 1.00 98.75 322 LEU A C 1
ATOM 2464 O O . LEU A 1 322 ? -11.292 -8.669 1.303 1.00 98.75 322 LEU A O 1
ATOM 2468 N N . ARG A 1 323 ? -11.010 -9.746 -0.650 1.00 98.62 323 ARG A N 1
ATOM 2469 C CA . ARG A 1 323 ? -10.971 -11.091 -0.056 1.00 98.62 323 ARG A CA 1
ATOM 2470 C C . ARG A 1 323 ? -9.814 -11.234 0.931 1.00 98.62 323 ARG A C 1
ATOM 2472 O O . ARG A 1 323 ? -10.024 -11.699 2.049 1.00 98.62 323 ARG A O 1
ATOM 2479 N N . PHE A 1 324 ? -8.614 -10.806 0.542 1.00 98.75 324 PHE A N 1
ATOM 2480 C CA . PHE A 1 324 ? -7.441 -10.862 1.411 1.00 98.75 324 PHE A CA 1
ATOM 2481 C C . PHE A 1 324 ? -7.648 -10.057 2.703 1.00 98.75 324 PHE A C 1
ATOM 2483 O O . PHE A 1 324 ? -7.408 -10.577 3.794 1.00 98.75 324 PHE A O 1
ATOM 2490 N N . LEU A 1 325 ? -8.157 -8.824 2.604 1.00 98.75 325 LEU A N 1
ATOM 2491 C CA . LEU A 1 325 ? -8.463 -7.985 3.765 1.00 98.75 325 LEU A CA 1
ATOM 2492 C C . LEU A 1 325 ? -9.550 -8.608 4.646 1.00 98.75 325 LEU A C 1
ATOM 2494 O O . LEU A 1 325 ? -9.408 -8.628 5.865 1.00 98.75 325 LEU A O 1
ATOM 2498 N N . ARG A 1 326 ? -10.604 -9.177 4.053 1.00 97.69 326 ARG A N 1
ATOM 2499 C CA . ARG A 1 326 ? -11.687 -9.841 4.791 1.00 97.69 326 ARG A CA 1
ATOM 2500 C C . ARG A 1 326 ? -11.194 -11.054 5.579 1.00 97.69 326 ARG A C 1
ATOM 2502 O O . ARG A 1 326 ? -11.699 -11.325 6.661 1.00 97.69 326 ARG A O 1
ATOM 2509 N N . GLU A 1 327 ? -10.196 -11.772 5.081 1.00 97.00 327 GLU A N 1
ATOM 2510 C CA . GLU A 1 327 ? -9.571 -12.876 5.815 1.00 97.00 327 GLU A CA 1
ATOM 2511 C C . GLU A 1 327 ? -8.621 -12.380 6.914 1.00 97.00 327 GLU A C 1
ATOM 2513 O O . GLU A 1 327 ? -8.533 -12.994 7.981 1.00 97.00 327 GLU A O 1
ATOM 2518 N N . ALA A 1 328 ? -7.916 -11.275 6.661 1.00 97.50 328 ALA A N 1
ATOM 2519 C CA . ALA A 1 328 ? -6.839 -10.781 7.511 1.00 97.50 328 ALA A CA 1
ATOM 2520 C C . ALA A 1 328 ? -7.283 -9.871 8.663 1.00 97.50 328 ALA A C 1
ATOM 2522 O O . ALA A 1 328 ? -6.681 -9.914 9.734 1.00 97.50 328 ALA A O 1
ATOM 2523 N N . LEU A 1 329 ? -8.317 -9.055 8.458 1.00 98.06 329 LEU A N 1
ATOM 2524 C CA . LEU A 1 329 ? -8.806 -8.105 9.456 1.00 98.06 329 LEU A CA 1
ATOM 2525 C C . LEU A 1 329 ? -9.497 -8.821 10.629 1.00 98.06 329 LEU A C 1
ATOM 2527 O O . LEU A 1 329 ? -10.040 -9.915 10.442 1.00 98.06 329 LEU A O 1
ATOM 2531 N N . PRO A 1 330 ? -9.521 -8.213 11.830 1.00 94.25 330 PRO A N 1
ATOM 2532 C CA . PRO A 1 330 ? -10.229 -8.768 12.979 1.00 94.25 330 PRO A CA 1
ATOM 2533 C C . PRO A 1 330 ? -11.749 -8.796 12.761 1.00 94.25 330 PRO A C 1
ATOM 2535 O O . PRO A 1 330 ? -12.311 -8.001 11.997 1.00 94.25 330 PRO A O 1
ATOM 2538 N N . GLU A 1 331 ? -12.418 -9.712 13.462 1.00 88.81 331 GLU A N 1
ATOM 2539 C CA . GLU A 1 331 ? -13.879 -9.705 13.585 1.00 88.81 331 GLU A CA 1
ATOM 2540 C C . GLU A 1 331 ? -14.306 -8.448 14.359 1.00 88.81 331 GLU A C 1
ATOM 2542 O O . GLU A 1 331 ? -13.728 -8.141 15.403 1.00 88.81 331 GLU A O 1
ATOM 2547 N N . GLY A 1 332 ? -15.243 -7.691 13.779 1.00 69.50 332 GLY A N 1
ATOM 2548 C CA . GLY A 1 332 ? -15.808 -6.466 14.355 1.00 69.50 332 GLY A CA 1
ATOM 2549 C C . GLY A 1 332 ? -17.037 -6.733 15.208 1.00 69.50 332 GLY A C 1
ATOM 2550 O O . GLY A 1 332 ? -17.713 -7.757 14.958 1.00 69.50 332 GLY A O 1
#

pLDDT: mean 96.39, std 4.32, range [69.5, 98.94]

Solvent-accessible surface area (backbone atoms only — not comparable to full-atom values): 16748 Å² total; per-residue (Å²): 108,26,31,34,47,28,33,61,56,26,58,50,42,25,43,39,40,74,75,69,66,50,71,63,52,41,73,74,54,50,48,60,32,31,61,61,22,36,44,29,31,40,27,32,30,36,69,71,61,71,92,41,54,68,89,38,20,43,62,56,42,53,39,20,54,46,35,51,58,45,39,43,69,71,35,57,81,48,35,41,69,38,70,26,38,63,46,47,53,40,30,77,72,67,64,22,32,29,42,28,38,28,29,45,21,48,59,54,34,60,90,43,64,72,45,54,58,56,44,42,75,75,37,43,43,34,35,14,69,21,39,48,50,67,56,71,33,26,19,0,50,62,38,80,44,33,69,33,78,56,25,52,54,38,47,54,50,31,41,76,72,45,33,31,38,32,48,31,43,38,4,75,44,22,43,51,50,44,70,75,68,50,86,49,50,41,34,28,31,39,29,29,36,27,93,73,27,81,41,90,74,20,41,46,71,66,55,47,43,55,38,42,75,66,74,20,38,42,13,42,28,57,34,26,82,30,43,26,65,88,70,41,40,65,65,46,50,49,51,40,53,53,50,49,27,73,70,54,35,58,77,30,31,28,37,2,46,49,57,49,39,68,46,35,75,75,54,76,68,79,82,75,97,57,77,77,74,63,91,88,58,60,87,56,63,62,25,76,75,41,54,44,59,46,29,42,60,50,53,54,51,51,41,47,78,71,66,49,50,72,66,58,44,44,28,27,38,24,47,28,52,54,52,52,47,51,71,48,38,50,89,107

Mean predicted aligned error: 2.87 Å